Protein AF-A0A9P9WHR0-F1 (afdb_monomer)

InterPro domains:
  IPR015034 Basophilic leukemia-expressed protein Bles03-like [PF08939] (5-265)
  IPR015034 Basophilic leukemia-expressed protein Bles03-like [PTHR31977] (52-286)
  IPR023398 Translation Initiation factor eIF- 4e-like [G3DSA:3.30.760.10] (45-288)
  IPR023398 Translation Initiation factor eIF- 4e-like [SSF55418] (44-285)

Nearest PDB structures (foldseek):
  2q4k-assembly3_C  TM=7.516E-01  e=2.370E-11  Homo sapiens
  1ztp-assembly1_A  TM=7.688E-01  e=2.132E-10  Homo sapiens
  5nvk-assembly4_G  TM=8.339E-01  e=3.200E-04  Homo sapiens
  5nvl-assembly1_A  TM=8.349E-01  e=4.797E-04  Homo sapiens
  5nvk-assembly1_A  TM=8.118E-01  e=3.391E-04  Homo sapiens

Organism: NCBI:txid1658444

Solvent-accessible surface area (backbone atoms only — not comparable to full-atom values): 16341 Å² total; per-residue (Å²): 115,67,70,58,51,53,52,52,60,74,68,56,58,63,66,64,52,47,65,74,66,71,76,83,86,72,99,69,83,80,68,86,64,79,82,70,79,70,77,67,87,73,55,37,57,36,48,61,92,41,90,44,31,53,48,96,91,53,54,72,67,58,40,49,71,74,56,36,37,63,73,37,43,22,94,78,56,41,63,50,38,39,38,49,10,29,84,51,84,45,33,39,54,90,78,33,69,43,64,77,37,90,95,40,60,85,57,78,68,42,51,88,74,44,38,60,68,63,35,46,54,57,38,49,53,47,51,49,54,46,50,52,50,45,54,53,48,70,72,47,89,65,54,71,69,56,42,53,51,54,44,53,48,48,31,54,51,43,53,52,53,43,53,51,45,20,51,78,26,42,45,28,36,19,27,41,46,44,75,37,46,56,90,48,36,46,61,56,46,51,54,53,48,53,35,18,54,68,64,58,44,41,50,30,38,38,35,41,30,32,53,90,87,52,86,65,64,55,34,52,33,38,44,24,37,70,40,65,80,44,56,67,60,54,46,50,35,50,52,44,40,36,74,72,64,75,48,52,90,90,51,80,65,43,43,28,29,47,45,55,35,58,74,68,67,49,38,82,87,39,94,66,71,54,74,53,45,84,48,39,48,56,74,74,69,48,94,121

Structure (mmCIF, N/CA/C/O backbone):
data_AF-A0A9P9WHR0-F1
#
_entry.id   AF-A0A9P9WHR0-F1
#
loop_
_atom_site.group_PDB
_atom_site.id
_atom_site.type_symbol
_atom_site.label_atom_id
_atom_site.label_alt_id
_atom_site.label_comp_id
_atom_site.label_asym_id
_atom_site.label_entity_id
_atom_site.label_seq_id
_atom_site.pdbx_PDB_ins_code
_atom_site.Cartn_x
_atom_site.Cartn_y
_atom_site.Cartn_z
_atom_site.occupancy
_atom_site.B_iso_or_equiv
_atom_site.auth_seq_id
_atom_site.auth_comp_id
_atom_site.auth_asym_id
_atom_site.auth_atom_id
_atom_site.pdbx_PDB_model_num
ATOM 1 N N . MET A 1 1 ? -52.652 20.161 23.402 1.00 58.78 1 MET A N 1
ATOM 2 C CA . MET A 1 1 ? -51.947 20.093 22.102 1.00 58.78 1 MET A CA 1
ATOM 3 C C . MET A 1 1 ? -50.845 19.032 22.095 1.00 58.78 1 MET A C 1
ATOM 5 O O . MET A 1 1 ? -50.909 18.155 21.252 1.00 58.78 1 MET A O 1
ATOM 9 N N . VAL A 1 2 ? -49.902 19.022 23.050 1.00 55.59 2 VAL A N 1
ATOM 10 C CA . VAL A 1 2 ? -48.841 17.985 23.123 1.00 55.59 2 VAL A CA 1
ATOM 11 C C . VAL A 1 2 ? -49.386 16.596 23.496 1.00 55.59 2 VAL A C 1
ATOM 13 O O . VAL A 1 2 ? -49.116 15.632 22.792 1.00 55.59 2 VAL A O 1
ATOM 16 N N . ALA A 1 3 ? -50.263 16.502 24.502 1.00 62.22 3 ALA A N 1
ATOM 17 C CA . ALA A 1 3 ? -50.846 15.222 24.935 1.00 62.22 3 ALA A CA 1
ATOM 18 C C . ALA A 1 3 ? -51.687 14.511 23.850 1.00 62.22 3 ALA A C 1
ATOM 20 O O . ALA A 1 3 ? -51.780 13.287 23.813 1.00 62.22 3 ALA A O 1
ATOM 21 N N . GLU A 1 4 ? -52.288 15.276 22.935 1.00 65.44 4 GLU A N 1
ATOM 22 C CA . GLU A 1 4 ? -53.082 14.730 21.830 1.00 65.44 4 GLU A CA 1
ATOM 23 C C . GLU A 1 4 ? -52.186 14.173 20.710 1.00 65.44 4 GLU A C 1
ATOM 25 O O . GLU A 1 4 ? -52.506 13.155 20.099 1.00 65.44 4 GLU A O 1
ATOM 30 N N . LEU A 1 5 ? -51.027 14.801 20.479 1.00 56.69 5 LEU A N 1
ATOM 31 C CA . LEU A 1 5 ? -49.996 14.303 19.567 1.00 56.69 5 LEU A CA 1
ATOM 32 C C . LEU A 1 5 ? -49.330 13.040 20.124 1.00 56.69 5 LEU A C 1
ATOM 34 O O . LEU A 1 5 ? -49.164 12.070 19.391 1.00 56.69 5 LEU A O 1
ATOM 38 N N . GLU A 1 6 ? -49.028 13.005 21.421 1.00 66.81 6 GLU A N 1
ATOM 39 C CA . GLU A 1 6 ? -48.468 11.820 22.082 1.00 66.81 6 GLU A CA 1
ATOM 40 C C . GLU A 1 6 ? -49.441 10.636 22.054 1.00 66.81 6 GLU A C 1
ATOM 42 O O . GLU A 1 6 ? -49.030 9.506 21.795 1.00 66.81 6 GLU A O 1
ATOM 47 N N . SER A 1 7 ? -50.742 10.888 22.237 1.00 71.25 7 SER A N 1
ATOM 48 C CA . SER A 1 7 ? -51.775 9.855 22.108 1.00 71.25 7 SER A CA 1
ATOM 49 C C . SER A 1 7 ? -51.872 9.308 20.680 1.00 71.25 7 SER A C 1
ATOM 51 O O . SER A 1 7 ? -51.983 8.094 20.508 1.00 71.25 7 SER A O 1
ATOM 53 N N . LYS A 1 8 ? -51.756 10.171 19.661 1.00 69.69 8 LYS A N 1
ATOM 54 C CA . LYS A 1 8 ? -51.749 9.761 18.246 1.00 69.69 8 LYS A CA 1
ATOM 55 C C . LYS A 1 8 ? -50.505 8.955 17.875 1.00 69.69 8 LYS A C 1
ATOM 57 O O . LYS A 1 8 ? -50.629 7.982 17.145 1.00 69.69 8 LYS A O 1
ATOM 62 N N . VAL A 1 9 ? -49.334 9.303 18.412 1.00 68.62 9 VAL A N 1
ATOM 63 C CA . VAL A 1 9 ? -48.092 8.532 18.210 1.00 68.62 9 VAL A CA 1
ATOM 64 C C . VAL A 1 9 ? -48.187 7.155 18.867 1.00 68.62 9 VAL A C 1
ATOM 66 O O . VAL A 1 9 ? -47.754 6.167 18.285 1.00 68.62 9 VAL A O 1
ATOM 69 N N . LYS A 1 10 ? -48.799 7.064 20.053 1.00 76.06 10 LYS A N 1
ATOM 70 C CA . LYS A 1 10 ? -48.941 5.794 20.782 1.00 76.06 10 LYS A CA 1
ATOM 71 C C . LYS A 1 10 ? -49.935 4.826 20.136 1.00 76.06 10 LYS A C 1
ATOM 73 O O . LYS A 1 10 ? -49.811 3.624 20.332 1.00 76.06 10 LYS A O 1
ATOM 78 N N . ALA A 1 11 ? -50.919 5.355 19.411 1.00 79.00 11 ALA A N 1
ATOM 79 C CA . ALA A 1 11 ? -51.942 4.580 18.713 1.00 79.00 11 ALA A CA 1
ATOM 80 C C . ALA A 1 11 ? -51.594 4.296 17.240 1.00 79.00 11 ALA A C 1
ATOM 82 O O . ALA A 1 11 ? -52.385 3.661 16.545 1.00 79.00 11 ALA A O 1
ATOM 83 N N . PHE A 1 12 ? -50.454 4.787 16.744 1.00 74.62 12 PHE A N 1
ATOM 84 C CA . PHE A 1 12 ? -50.057 4.592 15.357 1.00 74.62 12 PHE A CA 1
ATOM 85 C C . PHE A 1 12 ? -49.439 3.206 15.167 1.00 74.62 12 PHE A C 1
ATOM 87 O O . PHE A 1 12 ? -48.313 2.949 15.595 1.00 74.62 12 PHE A O 1
ATOM 94 N N . ASP A 1 13 ? -50.187 2.323 14.513 1.00 82.19 13 ASP A N 1
ATOM 95 C CA . ASP A 1 13 ? -49.713 1.001 14.125 1.00 82.19 13 ASP A CA 1
ATOM 96 C C . ASP A 1 13 ? -48.820 1.117 12.884 1.00 82.19 13 ASP A C 1
ATOM 98 O O . ASP A 1 13 ? -49.273 1.337 11.754 1.00 82.19 13 ASP A O 1
ATOM 102 N N . THR A 1 14 ? -47.515 1.004 13.113 1.00 66.38 14 THR A N 1
ATOM 103 C CA . THR A 1 14 ? -46.516 1.073 12.051 1.00 66.38 14 THR A CA 1
ATOM 104 C C . THR A 1 14 ? -46.643 -0.092 11.079 1.00 66.38 14 THR A C 1
ATOM 106 O O . THR A 1 14 ? -46.446 0.105 9.881 1.00 66.38 14 THR A O 1
ATOM 109 N N . ASP A 1 15 ? -46.998 -1.282 11.557 1.00 71.50 15 ASP A N 1
ATOM 110 C CA . ASP A 1 15 ? -47.018 -2.497 10.745 1.00 71.50 15 ASP A CA 1
ATOM 111 C C . ASP A 1 15 ? -48.224 -2.496 9.794 1.00 71.50 15 ASP A C 1
ATOM 113 O O . ASP A 1 15 ? -48.078 -2.795 8.604 1.00 71.50 15 ASP A O 1
ATOM 117 N N . GLU A 1 16 ? -49.393 -2.052 10.268 1.00 71.75 16 GLU A N 1
ATOM 118 C CA . GLU A 1 16 ? -50.583 -1.850 9.431 1.00 71.75 16 GLU A CA 1
ATOM 119 C C . GLU A 1 16 ? -50.354 -0.752 8.375 1.00 71.75 16 GLU A C 1
ATOM 121 O O . GLU A 1 16 ? -50.772 -0.884 7.217 1.00 71.75 16 GLU A O 1
ATOM 126 N N . TRP A 1 17 ? -49.649 0.325 8.740 1.00 71.94 17 TRP A N 1
ATOM 127 C CA . TRP A 1 17 ? -49.315 1.410 7.816 1.00 71.94 17 TRP A CA 1
ATOM 128 C C . TRP A 1 17 ? -48.381 0.940 6.693 1.00 71.94 17 TRP A C 1
ATOM 130 O O . TRP A 1 17 ? -48.654 1.215 5.519 1.00 71.94 17 TRP A O 1
ATOM 140 N N . TRP A 1 18 ? -47.332 0.180 7.025 1.00 62.75 18 TRP A N 1
ATOM 141 C CA . TRP A 1 18 ? -46.407 -0.399 6.043 1.00 62.75 18 TRP A CA 1
ATOM 142 C C . TRP A 1 18 ? -47.083 -1.438 5.140 1.00 62.75 18 TRP A C 1
ATOM 144 O O . TRP A 1 18 ? -46.824 -1.452 3.934 1.00 62.75 18 TRP A O 1
ATOM 154 N N . ALA A 1 19 ? -47.995 -2.252 5.684 1.00 68.81 19 ALA A N 1
ATOM 155 C CA . ALA A 1 19 ? -48.773 -3.222 4.913 1.00 68.81 19 ALA A CA 1
ATOM 156 C C . ALA A 1 19 ? -49.722 -2.549 3.904 1.00 68.81 19 ALA A C 1
ATOM 158 O O . ALA A 1 19 ? -49.853 -3.019 2.773 1.00 68.81 19 ALA A O 1
ATOM 159 N N . ARG A 1 20 ? -50.346 -1.421 4.273 1.00 73.56 20 ARG A N 1
ATOM 160 C CA . ARG A 1 20 ? -51.233 -0.649 3.380 1.00 73.56 20 ARG A CA 1
ATOM 161 C C . ARG A 1 20 ? -50.503 0.101 2.265 1.00 73.56 20 ARG A C 1
ATOM 163 O O . ARG A 1 20 ? -51.093 0.307 1.209 1.00 73.56 20 ARG A O 1
ATOM 170 N N . HIS A 1 21 ? -49.253 0.513 2.481 1.00 72.44 21 HIS A N 1
ATOM 171 C CA . HIS A 1 21 ? -48.513 1.372 1.543 1.00 72.44 21 HIS A CA 1
ATOM 172 C C . HIS A 1 21 ? -47.509 0.615 0.657 1.00 72.44 21 HIS A C 1
ATOM 174 O O . HIS A 1 21 ? -46.723 1.241 -0.052 1.00 72.44 21 HIS A O 1
ATOM 180 N N . GLY A 1 22 ? -47.548 -0.724 0.654 1.00 51.78 22 GLY A N 1
ATOM 181 C CA . GLY A 1 22 ? -46.931 -1.552 -0.390 1.00 51.78 22 GLY A CA 1
ATOM 182 C C . GLY A 1 22 ? -45.405 -1.463 -0.510 1.00 51.78 22 GLY A C 1
ATOM 183 O O . GLY A 1 22 ? -44.862 -1.803 -1.558 1.00 51.78 22 GLY A O 1
ATOM 184 N N . SER A 1 23 ? -44.695 -1.030 0.534 1.00 54.62 23 SER A N 1
ATOM 185 C CA . SER A 1 23 ? -43.236 -0.876 0.497 1.00 54.62 23 SER A CA 1
ATOM 186 C C . SER A 1 23 ? -42.541 -2.076 1.144 1.00 54.62 23 SER A C 1
ATOM 188 O O . SER A 1 23 ? -42.029 -2.006 2.258 1.00 54.62 23 SER A O 1
ATOM 190 N N . VAL A 1 24 ? -42.548 -3.216 0.447 1.00 45.78 24 VAL A N 1
ATOM 191 C CA . VAL A 1 24 ? -41.762 -4.404 0.819 1.00 45.78 24 VAL A CA 1
ATOM 192 C C . VAL A 1 24 ? -40.841 -4.771 -0.341 1.00 45.78 24 VAL A C 1
ATOM 194 O O . VAL A 1 24 ? -41.145 -5.668 -1.116 1.00 45.78 24 VAL A O 1
ATOM 197 N N . ALA A 1 25 ? -39.715 -4.060 -0.462 1.00 40.03 25 ALA A N 1
ATOM 198 C CA . ALA A 1 25 ? -38.500 -4.540 -1.133 1.00 40.03 25 ALA A CA 1
ATOM 199 C C . ALA A 1 25 ? -37.305 -3.597 -0.882 1.00 40.03 25 ALA A C 1
ATOM 201 O O . ALA A 1 25 ? -36.749 -3.015 -1.809 1.00 40.03 25 ALA A O 1
ATOM 202 N N . THR A 1 26 ? -36.860 -3.475 0.369 1.00 40.78 26 THR A N 1
ATOM 203 C CA . THR A 1 26 ? -35.520 -2.937 0.653 1.00 40.78 26 THR A CA 1
ATOM 204 C C . THR A 1 26 ? -34.852 -3.837 1.688 1.00 40.78 26 THR A C 1
ATOM 206 O O . THR A 1 26 ? -35.305 -3.879 2.834 1.00 40.78 26 THR A O 1
ATOM 209 N N . PRO A 1 27 ? -33.795 -4.595 1.343 1.00 37.88 27 PRO A N 1
ATOM 210 C CA . PRO A 1 27 ? -33.103 -5.445 2.299 1.00 37.88 27 PRO A CA 1
ATOM 211 C C . PRO A 1 27 ? -32.108 -4.598 3.100 1.00 37.88 27 PRO A C 1
ATOM 213 O O . PRO A 1 27 ? -30.900 -4.759 3.001 1.00 37.88 27 PRO A O 1
ATOM 216 N N . LEU A 1 28 ? -32.621 -3.670 3.903 1.00 36.41 28 LEU A N 1
ATOM 217 C CA . LEU A 1 28 ? -31.869 -3.021 4.973 1.00 36.41 28 LEU A CA 1
ATOM 218 C C . LEU A 1 28 ? -32.674 -3.173 6.258 1.00 36.41 28 LEU A C 1
ATOM 220 O O . LEU A 1 28 ? -33.229 -2.225 6.805 1.00 36.41 28 LEU A O 1
ATOM 224 N N . LYS A 1 29 ? -32.732 -4.415 6.752 1.00 35.12 29 LYS A N 1
ATOM 225 C CA . LYS A 1 29 ? -33.043 -4.671 8.158 1.00 35.12 29 LYS A CA 1
ATOM 226 C C . LYS A 1 29 ? -31.864 -4.167 8.991 1.00 35.12 29 LYS A C 1
ATOM 228 O O . LYS A 1 29 ? -31.007 -4.943 9.402 1.00 35.12 29 LYS A O 1
ATOM 233 N N . LEU A 1 30 ? -31.847 -2.863 9.264 1.00 39.28 30 LEU A N 1
ATOM 234 C CA . LEU A 1 30 ? -31.183 -2.314 10.440 1.00 39.28 30 LEU A CA 1
ATOM 235 C C . LEU A 1 30 ? -32.002 -2.774 11.656 1.00 39.28 30 LEU A C 1
ATOM 237 O O . LEU A 1 30 ? -32.828 -2.052 12.205 1.00 39.28 30 LEU A O 1
ATOM 241 N N . GLN A 1 31 ? -31.843 -4.040 12.037 1.00 36.34 31 GLN A N 1
ATOM 242 C CA . GLN A 1 31 ? -32.270 -4.469 13.357 1.00 36.34 31 GLN A CA 1
ATOM 243 C C . GLN A 1 31 ? -31.291 -3.845 14.342 1.00 36.34 31 GLN A C 1
ATOM 245 O O . GLN A 1 31 ? -30.114 -4.203 14.362 1.00 36.34 31 GLN A O 1
ATOM 250 N N . SER A 1 32 ? -31.791 -2.932 15.174 1.00 38.44 32 SER A N 1
ATOM 251 C CA . SER A 1 32 ? -31.170 -2.579 16.444 1.00 38.44 32 SER A CA 1
ATOM 252 C C . SER A 1 32 ? -31.107 -3.842 17.311 1.00 38.44 32 SER A C 1
ATOM 254 O O . SER A 1 32 ? -31.946 -4.085 18.182 1.00 38.44 32 SER A O 1
ATOM 256 N N . ARG A 1 33 ? -30.139 -4.713 17.034 1.00 35.91 33 ARG A N 1
ATOM 257 C CA . ARG A 1 33 ? -29.766 -5.785 17.942 1.00 35.91 33 ARG A CA 1
ATOM 258 C C . ARG A 1 33 ? -29.169 -5.099 19.162 1.00 35.91 33 ARG A C 1
ATOM 260 O O . ARG A 1 33 ? -28.148 -4.427 19.054 1.00 35.91 33 ARG A O 1
ATOM 267 N N . LYS A 1 34 ? -29.794 -5.291 20.328 1.00 34.62 34 LYS A N 1
ATOM 268 C CA . LYS A 1 34 ? -29.058 -5.266 21.596 1.00 34.62 34 LYS A CA 1
ATOM 269 C C . LYS A 1 34 ? -27.795 -6.090 21.353 1.00 34.62 34 LYS A C 1
ATOM 271 O O . LYS A 1 34 ? -27.915 -7.279 21.053 1.00 34.62 34 LYS A O 1
ATOM 276 N N . ILE A 1 35 ? -26.632 -5.440 21.376 1.00 41.19 35 ILE A N 1
ATOM 277 C CA . ILE A 1 35 ? -25.334 -6.075 21.152 1.00 41.19 35 ILE A CA 1
ATOM 278 C C . ILE A 1 35 ? -25.124 -7.039 22.319 1.00 41.19 35 ILE A C 1
ATOM 280 O O . ILE A 1 35 ? -24.601 -6.690 23.371 1.00 41.19 35 ILE A O 1
ATOM 284 N N . THR A 1 36 ? -25.615 -8.259 22.155 1.00 38.34 36 THR A N 1
ATOM 285 C CA . THR A 1 36 ? -25.050 -9.416 22.826 1.00 38.34 36 THR A CA 1
ATOM 286 C C . THR A 1 36 ? -23.703 -9.604 22.152 1.00 38.34 36 THR A C 1
ATOM 288 O O . THR A 1 36 ? -23.635 -9.798 20.938 1.00 38.34 36 THR A O 1
ATOM 291 N N . ARG A 1 37 ? -22.633 -9.380 22.923 1.00 41.53 37 ARG A N 1
ATOM 292 C CA . ARG A 1 37 ? -21.246 -9.529 22.479 1.00 41.53 37 ARG A CA 1
ATOM 293 C C . ARG A 1 37 ? -21.147 -10.910 21.806 1.00 41.53 37 ARG A C 1
ATOM 295 O O . ARG A 1 37 ? -21.443 -11.891 22.488 1.00 41.53 37 ARG A O 1
ATOM 302 N N . PRO A 1 38 ? -20.842 -11.002 20.498 1.00 44.16 38 PRO A N 1
ATOM 303 C CA . PRO A 1 38 ? -20.619 -12.294 19.858 1.00 44.16 38 PRO A CA 1
ATOM 304 C C . PRO A 1 38 ? -19.543 -13.037 20.649 1.00 44.16 38 PRO A C 1
ATOM 306 O O . PRO A 1 38 ? -18.644 -12.384 21.190 1.00 44.16 38 PRO A O 1
ATOM 309 N N . GLU A 1 39 ? -19.628 -14.365 20.744 1.00 47.91 39 GLU A N 1
ATOM 310 C CA . GLU A 1 39 ? -18.511 -15.136 21.290 1.00 47.91 39 GLU A CA 1
ATOM 311 C C . GLU A 1 39 ? -17.241 -14.748 20.525 1.00 47.91 39 GLU A C 1
ATOM 313 O O . GLU A 1 39 ? -17.173 -14.844 19.300 1.00 47.91 39 GLU A O 1
ATOM 318 N N . SER A 1 40 ? -16.247 -14.232 21.248 1.00 59.06 40 SER A N 1
ATOM 319 C CA . SER A 1 40 ? -15.020 -13.658 20.686 1.00 59.06 40 SER A CA 1
ATOM 320 C C . SER A 1 40 ? -14.097 -14.694 20.037 1.00 59.06 40 SER A C 1
ATOM 322 O O . SER A 1 40 ? -13.008 -14.339 19.606 1.00 59.06 40 SER A O 1
ATOM 324 N N . SER A 1 41 ? -14.505 -15.964 19.992 1.00 64.88 41 SER A N 1
ATOM 325 C CA . SER A 1 41 ? -13.738 -17.089 19.450 1.00 64.88 41 SER A CA 1
ATOM 326 C C . SER A 1 41 ? -13.538 -17.018 17.935 1.00 64.88 41 SER A C 1
ATOM 328 O O . SER A 1 41 ? -12.607 -17.634 17.431 1.00 64.88 41 SER A O 1
ATOM 330 N N . HIS A 1 42 ? -14.373 -16.260 17.217 1.00 81.69 42 HIS A N 1
ATOM 331 C CA . HIS A 1 42 ? -14.311 -16.114 15.757 1.00 81.69 42 HIS A CA 1
ATOM 332 C C . HIS A 1 42 ? -13.715 -14.779 15.285 1.00 81.69 42 HIS A C 1
ATOM 334 O O . HIS A 1 42 ? -13.747 -14.489 14.092 1.00 81.69 42 HIS A O 1
ATOM 340 N N . PHE A 1 43 ? -13.234 -13.933 16.203 1.00 92.62 43 PHE A N 1
ATOM 341 C CA . PHE A 1 43 ? -12.598 -12.669 15.842 1.00 92.62 43 PHE A CA 1
ATOM 342 C C . PHE A 1 43 ? -11.084 -12.784 15.880 1.00 92.62 43 PHE A C 1
ATOM 344 O O . PHE A 1 43 ? -10.501 -13.264 16.850 1.00 92.62 43 PHE A O 1
ATOM 351 N N . HIS A 1 44 ? -10.457 -12.273 14.830 1.00 94.75 44 HIS A N 1
ATOM 352 C CA . HIS A 1 44 ? -9.022 -12.342 14.618 1.00 94.75 44 HIS A CA 1
ATOM 353 C C . HIS A 1 44 ? -8.411 -10.949 14.753 1.00 94.75 44 HIS A C 1
ATOM 355 O O . HIS A 1 44 ? -9.038 -9.937 14.450 1.00 94.75 44 HIS A O 1
ATOM 361 N N . ASN A 1 45 ? -7.167 -10.873 15.215 1.00 96.88 45 ASN A N 1
ATOM 362 C CA . ASN A 1 45 ? -6.418 -9.625 15.198 1.00 96.88 45 ASN A CA 1
ATOM 363 C C . ASN A 1 45 ? -4.936 -9.913 14.993 1.00 96.88 45 ASN A C 1
ATOM 365 O O . ASN A 1 45 ? -4.225 -10.239 15.941 1.00 96.88 45 ASN A O 1
ATOM 369 N N . ALA A 1 46 ? -4.462 -9.729 13.760 1.00 97.12 46 ALA A N 1
ATOM 370 C CA . ALA A 1 46 ? -3.052 -9.898 13.416 1.00 97.12 46 ALA A CA 1
ATOM 371 C C . ALA A 1 46 ? -2.113 -8.962 14.203 1.00 97.12 46 ALA A C 1
ATOM 373 O O . ALA A 1 46 ? -0.914 -9.210 14.279 1.00 97.12 46 ALA A O 1
ATOM 374 N N . TYR A 1 47 ? -2.641 -7.894 14.805 1.00 97.56 47 TYR A N 1
ATOM 375 C CA . TYR A 1 47 ? -1.891 -6.913 15.588 1.00 97.56 47 TYR A CA 1
ATOM 376 C C . TYR A 1 47 ? -2.146 -7.028 17.100 1.00 97.56 47 TYR A C 1
ATOM 378 O O . TYR A 1 47 ? -1.890 -6.080 17.854 1.00 97.56 47 TYR A O 1
ATOM 386 N N . ALA A 1 48 ? -2.668 -8.167 17.563 1.00 97.00 48 ALA A N 1
ATOM 387 C CA . ALA A 1 48 ? -2.912 -8.400 18.979 1.00 97.00 48 ALA A CA 1
ATOM 388 C C . ALA A 1 48 ? -1.629 -8.208 19.811 1.00 97.00 48 ALA A C 1
ATOM 390 O O . ALA A 1 48 ? -0.540 -8.654 19.443 1.00 97.00 48 ALA A O 1
ATOM 391 N N . GLY A 1 49 ? -1.764 -7.512 20.941 1.00 96.00 49 GLY A N 1
ATOM 392 C CA . GLY A 1 49 ? -0.672 -7.245 21.881 1.00 96.00 49 GLY A CA 1
ATOM 393 C C . GLY A 1 49 ? 0.221 -6.051 21.530 1.00 96.00 49 GLY A C 1
ATOM 394 O O . GLY A 1 49 ? 1.003 -5.625 22.379 1.00 96.00 49 GLY A O 1
ATOM 395 N N . PHE A 1 50 ? 0.098 -5.457 20.338 1.00 96.12 50 PHE A N 1
ATOM 396 C CA . PHE A 1 50 ? 0.857 -4.252 20.001 1.00 96.12 50 PHE A CA 1
ATOM 397 C C . PHE A 1 50 ? 0.158 -2.982 20.512 1.00 96.12 50 PHE A C 1
ATOM 399 O O . PHE A 1 50 ? -0.971 -2.694 20.108 1.00 96.12 50 PHE A O 1
ATOM 406 N N . PRO A 1 51 ? 0.821 -2.155 21.344 1.00 95.81 51 PRO A N 1
ATOM 407 C CA . PRO A 1 51 ? 0.189 -0.995 21.974 1.00 95.81 51 PRO A CA 1
ATOM 408 C C . PRO A 1 51 ? -0.205 0.098 20.975 1.00 95.81 51 PRO A C 1
ATOM 410 O O . PRO A 1 51 ? -1.051 0.926 21.292 1.00 95.81 51 PRO A O 1
ATOM 413 N N . TYR A 1 52 ? 0.371 0.102 19.774 1.00 96.19 52 TYR A N 1
ATOM 414 C CA . TYR A 1 52 ? 0.060 1.032 18.685 1.00 96.19 52 TYR A CA 1
ATOM 415 C C . TYR A 1 52 ? -1.065 0.532 17.754 1.00 96.19 52 TYR A C 1
ATOM 417 O O . TYR A 1 52 ? -1.328 1.134 16.714 1.00 96.19 52 TYR A O 1
ATOM 425 N N . ALA A 1 53 ? -1.734 -0.571 18.094 1.00 97.94 53 ALA A N 1
ATOM 426 C CA . ALA A 1 53 ? -2.831 -1.133 17.313 1.00 97.94 53 ALA A CA 1
ATOM 427 C C . ALA A 1 53 ? -4.130 -1.219 18.123 1.00 97.94 53 ALA A C 1
ATOM 429 O O . ALA A 1 53 ? -4.101 -1.269 19.358 1.00 97.94 53 ALA A O 1
ATOM 430 N N . TRP A 1 54 ? -5.262 -1.262 17.420 1.00 98.44 54 TRP A N 1
ATOM 431 C CA . TRP A 1 54 ? -6.563 -1.585 18.007 1.00 98.44 54 TRP A CA 1
ATOM 432 C C . TRP A 1 54 ? -6.562 -3.002 18.585 1.00 98.44 54 TRP A C 1
ATOM 434 O O . TRP A 1 54 ? -6.068 -3.937 17.948 1.00 98.44 54 TRP A O 1
ATOM 444 N N . GLN A 1 55 ? -7.132 -3.161 19.779 1.00 97.94 55 GLN A N 1
ATOM 445 C CA . GLN A 1 55 ? -7.269 -4.445 20.463 1.00 97.94 55 GLN A CA 1
ATOM 446 C C . GLN A 1 55 ? -8.737 -4.890 20.539 1.00 97.94 55 GLN A C 1
ATOM 448 O O . GLN A 1 55 ? -9.639 -4.088 20.743 1.00 97.94 55 GLN A O 1
ATOM 453 N N . LEU A 1 56 ? -8.999 -6.199 20.467 1.00 96.75 56 LEU A 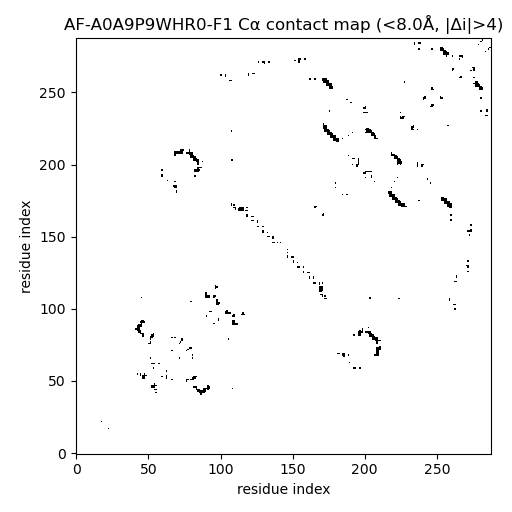N 1
ATOM 454 C CA . LEU A 1 56 ? -10.368 -6.739 20.598 1.00 96.75 56 LEU A CA 1
ATOM 455 C C . LEU A 1 56 ? -10.970 -6.524 22.003 1.00 96.75 56 LEU A C 1
ATOM 457 O O . LEU A 1 56 ? -12.168 -6.714 22.227 1.00 96.75 56 LEU A O 1
ATOM 461 N N . THR A 1 57 ? -10.128 -6.160 22.970 1.00 96.31 57 THR A N 1
ATOM 462 C CA . THR A 1 57 ? -10.499 -5.881 24.359 1.00 96.31 57 THR A CA 1
ATOM 463 C C . THR A 1 57 ? -11.020 -4.461 24.578 1.00 96.31 57 THR A C 1
ATOM 465 O O . THR A 1 57 ? -11.565 -4.200 25.649 1.00 96.31 57 THR A O 1
ATOM 468 N N . GLU A 1 58 ? -10.908 -3.568 23.592 1.00 97.25 58 GLU A N 1
ATOM 469 C CA . GLU A 1 58 ? -11.390 -2.182 23.652 1.00 97.25 58 GLU A CA 1
ATOM 470 C C . GLU A 1 58 ? -12.383 -1.887 22.517 1.00 97.25 58 GLU A C 1
ATOM 472 O O . GLU A 1 58 ? -12.422 -2.573 21.489 1.00 97.25 58 GLU A O 1
ATOM 477 N N . THR A 1 59 ? -13.200 -0.847 22.686 1.00 98.12 59 THR A N 1
ATOM 478 C CA . THR A 1 59 ? -14.042 -0.363 21.586 1.00 98.12 59 THR A CA 1
ATOM 479 C C . THR A 1 59 ? -13.200 0.403 20.561 1.00 98.12 59 THR A C 1
ATOM 481 O O . THR A 1 59 ? -12.116 0.900 20.868 1.00 98.12 59 THR A O 1
ATOM 484 N N . VAL A 1 60 ? -13.699 0.540 19.328 1.00 98.44 60 VAL A N 1
ATOM 485 C CA . VAL A 1 60 ? -13.009 1.347 18.304 1.00 98.44 60 VAL A CA 1
ATOM 486 C C . VAL A 1 60 ? -12.920 2.819 18.729 1.00 98.44 60 VAL A C 1
ATOM 488 O O . VAL A 1 60 ? -11.926 3.474 18.434 1.00 98.44 60 VAL A O 1
ATOM 491 N N . ASP A 1 61 ? -13.919 3.340 19.448 1.00 98.62 61 ASP A N 1
ATOM 492 C CA . ASP A 1 61 ? -13.898 4.718 19.950 1.00 98.62 61 ASP A CA 1
ATOM 493 C C . ASP A 1 61 ? -12.840 4.915 21.048 1.00 98.62 61 ASP A C 1
ATOM 495 O O . ASP A 1 61 ? -12.100 5.899 20.999 1.00 98.62 61 ASP A O 1
ATOM 499 N N . ASP A 1 62 ? -12.692 3.958 21.973 1.00 98.69 62 ASP A N 1
ATOM 500 C CA . ASP A 1 62 ? -11.624 3.993 22.985 1.00 98.69 62 ASP A CA 1
ATOM 501 C C . ASP A 1 62 ? -10.239 3.956 22.327 1.00 98.69 62 ASP A C 1
ATOM 503 O O . ASP A 1 62 ? -9.360 4.748 22.673 1.00 98.69 62 ASP A O 1
ATOM 507 N N . PHE A 1 63 ? -10.061 3.103 21.314 1.00 98.62 63 PHE A N 1
ATOM 508 C CA . PHE A 1 63 ? -8.837 3.044 20.515 1.00 98.62 63 PHE A CA 1
ATOM 509 C C . PHE A 1 63 ? -8.518 4.373 19.824 1.00 98.62 63 PHE A C 1
ATOM 511 O O . PHE A 1 63 ? -7.379 4.840 19.882 1.00 98.62 63 PHE A O 1
ATOM 518 N N . LEU A 1 64 ? -9.513 5.008 19.200 1.00 98.62 64 LEU A N 1
ATOM 519 C CA . LEU A 1 64 ? -9.345 6.306 18.542 1.00 98.62 64 LEU A CA 1
ATOM 520 C C . LEU A 1 64 ? -9.021 7.424 19.544 1.00 98.62 64 LEU A C 1
ATOM 522 O O . LEU A 1 64 ? -8.245 8.323 19.218 1.00 98.62 64 LEU A O 1
ATOM 526 N N . GLY A 1 65 ? -9.573 7.362 20.759 1.00 98.31 65 GLY A N 1
ATOM 527 C CA . GLY A 1 65 ? -9.231 8.276 21.851 1.00 98.31 65 GLY A CA 1
ATOM 528 C C . GLY A 1 65 ? -7.825 8.043 22.413 1.00 98.31 65 GLY A C 1
ATOM 529 O O . GLY A 1 65 ? -7.136 8.996 22.777 1.00 98.31 65 GLY A O 1
ATOM 530 N N . ARG A 1 66 ? -7.376 6.785 22.444 1.00 97.56 66 ARG A N 1
ATOM 531 C CA . ARG A 1 66 ? -6.055 6.370 22.932 1.00 97.56 66 ARG A CA 1
ATOM 532 C C . ARG A 1 66 ? -4.930 6.681 21.943 1.00 97.56 66 ARG A C 1
ATOM 534 O O . ARG A 1 66 ? -3.834 7.040 22.374 1.00 97.56 66 ARG A O 1
ATOM 541 N N . LEU A 1 67 ? -5.183 6.544 20.639 1.00 97.81 67 LEU A N 1
ATOM 542 C CA . LEU A 1 67 ? -4.202 6.736 19.561 1.00 97.81 67 LEU A CA 1
ATOM 543 C C . LEU A 1 67 ? -4.690 7.699 18.456 1.00 97.81 67 LEU A C 1
ATOM 545 O O . LEU A 1 67 ? -4.827 7.300 17.296 1.00 97.81 67 LEU A O 1
ATOM 549 N N . PRO A 1 68 ? -4.941 8.979 18.775 1.00 97.56 68 PRO A N 1
ATOM 550 C CA . PRO A 1 68 ? -5.238 9.997 17.772 1.00 97.56 68 PRO A CA 1
ATOM 551 C C . PRO A 1 68 ? -3.997 10.311 16.903 1.00 97.56 68 PRO A C 1
ATOM 553 O O . PRO A 1 68 ? -3.027 10.888 17.406 1.00 97.56 68 PRO A O 1
ATOM 556 N N . PRO A 1 69 ? -4.003 10.029 15.585 1.00 96.69 69 PRO A N 1
ATOM 557 C CA . PRO A 1 69 ? -2.815 10.169 14.732 1.00 96.69 69 PRO A CA 1
ATOM 558 C C . PRO A 1 69 ? -2.234 11.589 14.668 1.00 96.69 69 PRO A C 1
ATOM 560 O O . PRO A 1 69 ? -1.031 11.749 14.454 1.00 96.69 69 PRO A O 1
ATOM 563 N N . ALA A 1 70 ? -3.049 12.627 14.881 1.00 95.12 70 ALA A N 1
ATOM 564 C CA . ALA A 1 70 ? -2.585 14.014 14.908 1.00 95.12 70 ALA A CA 1
ATOM 565 C C . ALA A 1 70 ? -1.642 14.321 16.086 1.00 95.12 70 ALA A C 1
ATOM 567 O O . ALA A 1 70 ? -0.802 15.216 15.974 1.00 95.12 70 ALA A O 1
ATOM 568 N N . THR A 1 71 ? -1.771 13.612 17.211 1.00 95.06 71 THR A N 1
ATOM 569 C CA . THR A 1 71 ? -1.002 13.889 18.437 1.00 95.06 71 THR A CA 1
ATOM 570 C C . THR A 1 71 ? -0.151 12.716 18.910 1.00 95.06 71 THR A C 1
ATOM 572 O O . THR A 1 71 ? 0.782 12.941 19.678 1.00 95.06 71 THR A O 1
ATOM 575 N N . THR A 1 72 ? -0.388 11.494 18.431 1.00 95.75 72 THR A N 1
ATOM 576 C CA . THR A 1 72 ? 0.506 10.358 18.677 1.00 95.75 72 THR A CA 1
ATOM 577 C C . THR A 1 72 ? 1.863 10.598 18.012 1.00 95.75 72 THR A C 1
ATOM 579 O O . THR A 1 72 ? 1.962 10.660 16.788 1.00 95.75 72 THR A O 1
ATOM 582 N N . GLU A 1 73 ? 2.913 10.736 18.822 1.00 92.88 73 GLU A N 1
ATOM 583 C CA . GLU A 1 73 ? 4.290 10.945 18.364 1.00 92.88 73 GLU A CA 1
ATOM 584 C C . GLU A 1 73 ? 4.939 9.633 17.909 1.00 92.88 73 GLU A C 1
ATOM 586 O O . GLU A 1 73 ? 5.037 8.669 18.677 1.00 92.88 73 GLU A O 1
ATOM 591 N N . GLY A 1 74 ? 5.470 9.623 16.685 1.00 89.12 74 GLY A N 1
ATOM 592 C CA . GLY A 1 74 ? 6.115 8.442 16.111 1.00 89.12 74 GLY A CA 1
ATOM 593 C C . GLY A 1 74 ? 7.380 7.994 16.848 1.00 89.12 74 GLY A C 1
ATOM 594 O O . GLY A 1 74 ? 7.705 6.811 16.845 1.00 89.12 74 GLY A O 1
ATOM 595 N N . SER A 1 75 ? 8.062 8.906 17.547 1.00 85.88 75 SER A N 1
ATOM 596 C CA . SER A 1 75 ? 9.225 8.594 18.393 1.00 85.88 75 SER A CA 1
ATOM 597 C C . SER A 1 75 ? 8.879 7.728 19.610 1.00 85.88 75 SER A C 1
ATOM 599 O O . SER A 1 75 ? 9.762 7.066 20.149 1.00 85.88 75 SER A O 1
ATOM 601 N N . LYS A 1 76 ? 7.611 7.730 20.044 1.00 85.06 76 LYS A N 1
ATOM 602 C CA . LYS A 1 76 ? 7.129 6.982 21.216 1.00 85.06 76 LYS A CA 1
ATOM 603 C C . LYS A 1 76 ? 6.313 5.755 20.825 1.00 85.06 76 LYS A C 1
ATOM 605 O O . LYS A 1 76 ? 6.497 4.694 21.408 1.00 85.06 76 LYS A O 1
ATOM 610 N N . ALA A 1 77 ? 5.404 5.906 19.863 1.00 87.44 77 ALA A N 1
ATOM 611 C CA . ALA A 1 77 ? 4.470 4.850 19.466 1.00 87.44 77 ALA A CA 1
ATOM 612 C C . ALA A 1 77 ? 4.944 4.019 18.262 1.00 87.44 77 ALA A C 1
ATOM 614 O O . ALA A 1 77 ? 4.349 2.987 17.969 1.00 87.44 77 ALA A O 1
ATOM 615 N N . GLY A 1 78 ? 6.003 4.450 17.575 1.00 91.06 78 GLY A N 1
ATOM 616 C CA . GLY A 1 78 ? 6.363 3.939 16.257 1.00 91.06 78 GLY A CA 1
ATOM 617 C C . GLY A 1 78 ? 5.648 4.702 15.133 1.00 91.06 78 GLY A C 1
ATOM 618 O O . GLY A 1 78 ? 4.747 5.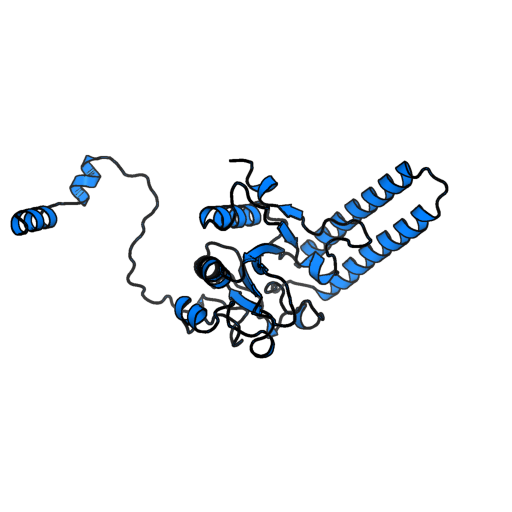494 15.395 1.00 91.06 78 GLY A O 1
ATOM 619 N N . PRO A 1 79 ? 6.054 4.497 13.869 1.00 94.06 79 PRO A N 1
ATOM 620 C CA . PRO A 1 79 ? 5.625 5.334 12.745 1.00 94.06 79 PRO A CA 1
ATOM 621 C C . PRO A 1 79 ? 4.168 5.125 12.299 1.00 94.06 79 PRO A C 1
ATOM 623 O O . PRO A 1 79 ? 3.665 5.903 11.482 1.00 94.06 79 PRO A O 1
ATOM 626 N N . TRP A 1 80 ? 3.491 4.091 12.805 1.00 97.50 80 TRP A N 1
ATOM 627 C CA . TRP A 1 80 ? 2.176 3.666 12.334 1.00 97.50 80 TRP A CA 1
ATOM 628 C C . TRP A 1 80 ? 1.241 3.293 13.478 1.00 97.50 80 TRP A C 1
ATOM 630 O O . TRP A 1 80 ? 1.645 2.662 14.452 1.00 97.50 80 TRP A O 1
ATOM 640 N N . ILE A 1 81 ? -0.034 3.620 13.294 1.00 98.44 81 ILE A N 1
ATOM 641 C CA . ILE A 1 81 ? -1.151 3.097 14.082 1.00 98.44 81 ILE A CA 1
ATOM 642 C C . ILE A 1 81 ? -1.932 2.122 13.202 1.00 98.44 81 ILE A C 1
ATOM 644 O O . ILE A 1 81 ? -2.183 2.432 12.035 1.00 98.44 81 ILE A O 1
ATOM 648 N N . PHE A 1 82 ? -2.335 0.973 13.748 1.00 98.62 82 PHE A N 1
ATOM 649 C CA . PHE A 1 82 ? -2.971 -0.104 12.977 1.00 98.62 82 PHE A CA 1
ATOM 650 C C . PHE A 1 82 ? -4.367 -0.460 13.478 1.00 98.62 82 PHE A C 1
ATOM 652 O O . PHE A 1 82 ? -4.660 -0.412 14.673 1.00 98.62 82 PHE A O 1
ATOM 659 N N . ILE A 1 83 ? -5.207 -0.902 12.547 1.00 98.69 83 ILE A N 1
ATOM 660 C CA . ILE A 1 83 ? -6.476 -1.568 12.831 1.00 98.69 83 ILE A CA 1
ATOM 661 C C . ILE A 1 83 ? -6.682 -2.711 11.839 1.00 98.69 83 ILE A C 1
ATOM 663 O O . ILE A 1 83 ? -6.396 -2.570 10.649 1.00 98.69 83 ILE A O 1
ATOM 667 N N . CYS A 1 84 ? -7.156 -3.853 12.323 1.00 97.69 84 CYS A N 1
ATOM 668 C CA . CYS A 1 84 ? -7.511 -4.992 11.486 1.00 97.69 84 CYS A CA 1
ATOM 669 C C . CYS A 1 84 ? -9.025 -5.068 11.279 1.00 97.69 84 CYS A C 1
ATOM 671 O O . CYS A 1 84 ? -9.815 -4.515 12.047 1.00 97.69 84 CYS A O 1
ATOM 673 N N . ASN A 1 85 ? -9.420 -5.777 10.230 1.00 98.19 85 ASN A N 1
ATOM 674 C CA . ASN A 1 85 ? -10.770 -6.285 10.089 1.00 98.19 85 ASN A CA 1
ATOM 675 C C . ASN A 1 85 ? -10.866 -7.611 10.863 1.00 98.19 85 ASN A C 1
ATOM 677 O O . ASN A 1 85 ? -10.206 -8.576 10.472 1.00 98.19 85 ASN A O 1
ATOM 681 N N . PRO A 1 86 ? -11.669 -7.690 11.939 1.00 97.62 86 PRO A N 1
ATOM 682 C CA . PRO A 1 86 ? -11.650 -8.841 12.833 1.00 97.62 86 PRO A CA 1
ATOM 683 C C . PRO A 1 86 ? -12.305 -10.098 12.250 1.00 97.62 86 PRO A C 1
ATOM 685 O O . PRO A 1 86 ? -12.220 -11.161 12.855 1.00 97.62 86 PRO A O 1
ATOM 688 N N . PHE A 1 87 ? -12.966 -9.990 11.096 1.00 96.62 87 PHE A N 1
ATOM 689 C CA . PHE A 1 87 ? -13.680 -11.092 10.447 1.00 96.62 87 PHE A CA 1
ATOM 690 C C . PHE A 1 87 ? -12.827 -11.847 9.423 1.00 96.62 87 PHE A C 1
ATOM 692 O O . PHE A 1 87 ? -13.300 -12.821 8.842 1.00 96.62 87 PHE A O 1
ATOM 699 N N . ILE A 1 88 ? -11.603 -11.381 9.159 1.00 94.56 88 ILE A N 1
ATOM 700 C CA . ILE A 1 88 ? -10.703 -11.983 8.177 1.00 94.56 88 ILE A CA 1
ATOM 701 C C . ILE A 1 88 ? -9.448 -12.441 8.907 1.00 94.56 88 ILE A C 1
ATOM 703 O O . ILE A 1 88 ? -8.655 -11.625 9.378 1.00 94.56 88 ILE A O 1
ATOM 707 N N . GLU A 1 89 ? -9.277 -13.755 8.988 1.00 94.69 89 GLU A N 1
ATOM 708 C CA . GLU A 1 89 ? -8.088 -14.361 9.567 1.00 94.69 89 GLU A CA 1
ATOM 709 C C . GLU A 1 89 ? -6.845 -14.043 8.733 1.00 94.69 89 GLU A C 1
ATOM 711 O O . GLU A 1 89 ? -6.865 -14.056 7.498 1.00 94.69 89 GLU A O 1
ATOM 716 N N . ARG A 1 90 ? -5.767 -13.705 9.438 1.00 95.81 90 ARG A N 1
ATOM 717 C CA . ARG A 1 90 ? -4.462 -13.363 8.882 1.00 95.81 90 ARG A CA 1
ATOM 718 C C . ARG A 1 90 ? -3.380 -13.801 9.850 1.00 95.81 90 ARG A C 1
ATOM 720 O O . ARG A 1 90 ? -3.609 -13.800 11.063 1.00 95.81 90 ARG A O 1
ATOM 727 N N . ARG A 1 91 ? -2.195 -14.081 9.312 1.00 96.00 91 ARG A N 1
ATOM 728 C CA . ARG A 1 91 ? -1.010 -14.395 10.109 1.00 96.00 91 ARG A CA 1
ATOM 729 C C . ARG A 1 91 ? -0.730 -13.259 11.093 1.00 96.00 91 ARG A C 1
ATOM 731 O O . ARG A 1 91 ? -0.860 -12.078 10.749 1.00 96.00 91 ARG A O 1
ATOM 738 N N . SER A 1 92 ? -0.338 -13.609 12.317 1.00 96.75 92 SER A N 1
ATOM 739 C CA . SER A 1 92 ? 0.050 -12.615 13.318 1.00 96.75 92 SER A CA 1
ATOM 740 C C . SER A 1 92 ? 1.257 -11.801 12.839 1.00 96.75 92 SER A C 1
ATOM 742 O O . SER A 1 92 ? 2.152 -12.318 12.168 1.00 96.75 92 SER A O 1
ATOM 744 N N . LYS A 1 93 ? 1.321 -10.511 13.191 1.00 96.38 93 LYS A N 1
ATOM 745 C CA . LYS A 1 93 ? 2.465 -9.657 12.836 1.00 96.38 93 LYS A CA 1
ATOM 746 C C . LYS A 1 93 ? 3.762 -10.193 13.450 1.00 96.38 93 LYS A C 1
ATOM 748 O O . LYS A 1 93 ? 4.803 -10.028 12.836 1.00 96.38 93 LYS A O 1
ATOM 753 N N . GLN A 1 94 ? 3.720 -10.847 14.613 1.00 95.50 94 GLN A N 1
ATOM 754 C CA . GLN A 1 94 ? 4.899 -11.448 15.246 1.00 95.50 94 GLN A CA 1
ATOM 755 C C . GLN A 1 94 ? 5.493 -12.606 14.429 1.00 95.50 94 GLN A C 1
ATOM 757 O O . GLN A 1 94 ? 6.709 -12.772 14.420 1.00 95.50 94 GLN A O 1
ATOM 762 N N . GLU A 1 95 ? 4.654 -13.397 13.759 1.00 95.88 95 GLU A N 1
ATOM 763 C CA . GLU A 1 95 ? 5.073 -14.585 12.997 1.00 95.88 95 GLU A CA 1
ATOM 764 C C . GLU A 1 95 ? 5.266 -14.298 11.499 1.00 95.88 95 GLU A C 1
ATOM 766 O O . GLU A 1 95 ? 5.749 -15.155 10.757 1.00 95.88 95 GLU A O 1
ATOM 771 N N . ALA A 1 96 ? 4.885 -13.105 11.037 1.00 96.38 96 ALA A N 1
ATOM 772 C CA . ALA A 1 96 ? 4.975 -12.699 9.641 1.00 96.3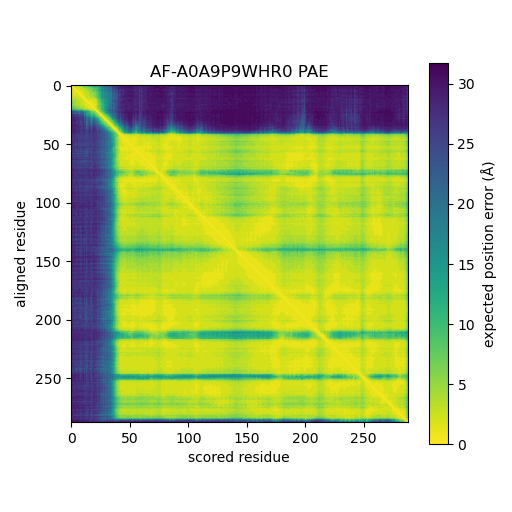8 96 ALA A CA 1
ATOM 773 C C . ALA A 1 96 ? 6.430 -12.625 9.140 1.00 96.38 96 ALA A C 1
ATOM 775 O O . ALA A 1 96 ? 7.332 -12.115 9.811 1.00 96.38 96 ALA A O 1
ATOM 776 N N . GLN A 1 97 ? 6.668 -13.106 7.920 1.00 96.75 97 GLN A N 1
ATOM 777 C CA . GLN A 1 97 ? 8.002 -13.142 7.317 1.00 96.75 97 GLN A CA 1
ATOM 778 C C . GLN A 1 97 ? 8.536 -11.740 7.010 1.00 96.75 97 GLN A C 1
ATOM 780 O O . GLN A 1 97 ? 9.750 -11.528 7.034 1.00 96.75 97 GLN A O 1
ATOM 785 N N . ASN A 1 98 ? 7.652 -10.770 6.772 1.00 95.12 98 ASN A N 1
ATOM 786 C CA . ASN A 1 98 ? 7.988 -9.370 6.537 1.00 95.12 98 ASN A CA 1
ATOM 787 C C . ASN A 1 98 ? 8.716 -8.718 7.719 1.00 95.12 98 ASN A C 1
ATOM 789 O O . ASN A 1 98 ? 9.436 -7.747 7.500 1.00 95.12 98 ASN A O 1
ATOM 793 N N . GLN A 1 99 ? 8.622 -9.275 8.933 1.00 96.19 99 GLN A N 1
ATOM 794 C CA . GLN A 1 99 ? 9.412 -8.818 10.080 1.00 96.19 99 GLN A CA 1
ATOM 795 C C . GLN A 1 99 ? 10.919 -9.046 9.881 1.00 96.19 99 GLN A C 1
ATOM 797 O O . GLN A 1 99 ? 11.734 -8.372 10.505 1.00 96.19 99 GLN A O 1
ATOM 802 N N . ASN A 1 100 ? 11.303 -9.959 8.983 1.00 94.56 100 ASN A N 1
ATOM 803 C CA . ASN A 1 100 ? 12.698 -10.228 8.627 1.00 94.56 100 ASN A CA 1
ATOM 804 C C . ASN A 1 100 ? 13.179 -9.392 7.427 1.00 94.56 100 ASN A C 1
ATOM 806 O O . ASN A 1 100 ? 14.324 -9.533 6.994 1.00 94.56 100 ASN A O 1
ATOM 810 N N . VAL A 1 101 ? 12.322 -8.530 6.869 1.00 93.50 101 VAL A N 1
ATOM 811 C CA . VAL A 1 101 ? 12.621 -7.706 5.693 1.00 93.50 101 VAL A CA 1
ATOM 812 C C . VAL A 1 101 ? 12.657 -6.242 6.110 1.00 93.50 101 VAL A C 1
ATOM 814 O O . VAL A 1 101 ? 11.625 -5.596 6.287 1.00 93.50 101 VAL A O 1
ATOM 817 N N . ARG A 1 102 ? 13.874 -5.705 6.243 1.00 91.69 102 ARG A N 1
ATOM 818 C CA . ARG A 1 102 ? 14.099 -4.345 6.740 1.00 91.69 102 ARG A CA 1
ATOM 819 C C . ARG A 1 102 ? 13.316 -3.300 5.938 1.00 91.69 102 ARG A C 1
ATOM 821 O O . ARG A 1 102 ? 13.475 -3.201 4.721 1.00 91.69 102 ARG A O 1
ATOM 828 N N . GLY A 1 103 ? 12.545 -2.467 6.631 1.00 90.00 103 GLY A N 1
ATOM 829 C CA . GLY A 1 103 ? 11.726 -1.403 6.042 1.00 90.00 103 GLY A CA 1
ATOM 830 C C . GLY A 1 103 ? 10.380 -1.866 5.473 1.00 90.00 103 GLY A C 1
ATOM 831 O O . GLY A 1 103 ? 9.653 -1.040 4.916 1.00 90.00 103 GLY A O 1
ATOM 832 N N . CYS A 1 104 ? 10.045 -3.153 5.590 1.00 92.94 104 CYS A N 1
ATOM 833 C CA . CYS A 1 104 ? 8.783 -3.737 5.127 1.00 92.94 104 CYS A CA 1
ATOM 834 C C . CYS A 1 104 ? 7.951 -4.356 6.265 1.00 92.94 104 CYS A C 1
ATOM 836 O O . CYS A 1 104 ? 6.918 -4.975 6.006 1.00 92.94 104 CYS A O 1
ATOM 838 N N . GLU A 1 105 ? 8.364 -4.162 7.518 1.00 94.81 105 GLU A N 1
ATOM 839 C CA . GLU A 1 105 ? 7.776 -4.761 8.722 1.00 94.81 105 GLU A CA 1
ATOM 840 C C . GLU A 1 105 ? 6.329 -4.296 8.962 1.00 94.81 105 GLU A C 1
ATOM 842 O O . GLU A 1 105 ? 5.560 -4.928 9.688 1.00 94.81 105 GLU A O 1
ATOM 847 N N . ASP A 1 106 ? 5.950 -3.171 8.358 1.00 94.69 106 ASP A N 1
ATOM 848 C CA . ASP A 1 106 ? 4.672 -2.491 8.562 1.00 94.69 106 ASP A CA 1
ATOM 849 C C . ASP A 1 106 ? 3.683 -2.676 7.412 1.00 94.69 106 ASP A C 1
ATOM 851 O O . ASP A 1 106 ? 2.696 -1.940 7.326 1.00 94.69 106 ASP A O 1
ATOM 855 N N . GLU A 1 107 ? 3.943 -3.611 6.500 1.00 96.31 107 GLU A N 1
ATOM 856 C CA . GLU A 1 107 ? 2.986 -3.949 5.447 1.00 96.31 107 GLU A CA 1
ATOM 857 C C . GLU A 1 107 ? 1.814 -4.799 5.946 1.00 96.31 107 GLU A C 1
ATOM 859 O O . GLU A 1 107 ? 1.664 -5.023 7.151 1.00 96.31 107 GLU A O 1
ATOM 864 N N . ALA A 1 108 ? 0.893 -5.141 5.039 1.00 96.06 108 ALA A N 1
ATOM 865 C CA . ALA A 1 108 ? -0.340 -5.823 5.412 1.00 96.06 108 ALA A CA 1
ATOM 866 C C . ALA A 1 108 ? -0.041 -7.140 6.145 1.00 96.06 108 ALA A C 1
ATOM 868 O O . ALA A 1 108 ? 1.024 -7.732 5.948 1.00 96.06 108 ALA A O 1
ATOM 869 N N . PRO A 1 109 ? -0.977 -7.615 6.979 1.00 96.81 109 PRO A N 1
ATOM 870 C CA . PRO A 1 109 ? -0.807 -8.901 7.621 1.00 96.81 109 PRO A CA 1
ATOM 871 C C . PRO A 1 109 ? -0.871 -10.007 6.556 1.00 96.81 109 PRO A C 1
ATOM 873 O O . PRO A 1 109 ? -1.739 -9.999 5.677 1.00 96.81 109 PRO A O 1
ATOM 876 N N . GLU A 1 110 ? 0.092 -10.921 6.622 1.00 95.88 110 GLU A N 1
ATOM 877 C CA . GLU A 1 110 ? 0.311 -11.973 5.629 1.00 95.88 110 GLU A CA 1
ATOM 878 C C . GLU A 1 110 ? -0.775 -13.056 5.664 1.00 95.88 110 GLU A C 1
ATOM 880 O O . GLU A 1 110 ? -1.612 -13.127 6.570 1.00 95.88 110 GLU A O 1
ATOM 885 N N . GLU A 1 111 ? -0.740 -13.922 4.658 1.00 94.62 111 GLU A N 1
ATOM 886 C CA . GLU A 1 111 ? -1.486 -15.178 4.638 1.00 94.62 111 GLU A CA 1
ATOM 887 C C . GLU A 1 111 ? -0.570 -16.308 5.102 1.00 94.62 111 GLU A C 1
ATOM 889 O O . GLU A 1 111 ? 0.657 -16.219 5.012 1.00 94.62 111 GLU A O 1
ATOM 894 N N . ASP A 1 112 ? -1.151 -17.405 5.574 1.00 92.38 112 ASP A N 1
ATOM 895 C CA . ASP A 1 112 ? -0.356 -18.522 6.091 1.00 92.38 112 ASP A CA 1
ATOM 896 C C . ASP A 1 112 ? 0.471 -19.234 5.015 1.00 92.38 112 ASP A C 1
ATOM 898 O O . ASP A 1 112 ? 1.490 -19.850 5.318 1.00 92.38 112 ASP A O 1
ATOM 902 N N . GLU A 1 113 ? 0.082 -19.107 3.752 1.00 95.75 113 GLU A N 1
ATOM 903 C CA . GLU A 1 113 ? 0.771 -19.713 2.611 1.00 95.75 113 GLU A CA 1
ATOM 904 C C . GLU A 1 113 ? 1.857 -18.796 2.021 1.00 95.75 113 GLU A C 1
ATOM 906 O O . GLU A 1 113 ? 2.548 -19.187 1.082 1.00 95.75 113 GLU A O 1
ATOM 911 N N . THR A 1 114 ? 2.020 -17.574 2.548 1.00 97.81 114 THR A N 1
ATOM 912 C CA . THR A 1 114 ? 2.983 -16.592 2.033 1.00 97.81 114 THR A CA 1
ATOM 913 C C . THR A 1 114 ? 4.419 -17.127 2.081 1.00 97.81 114 THR A C 1
ATOM 915 O O . THR A 1 114 ? 4.923 -17.483 3.149 1.00 97.81 114 THR A O 1
ATOM 918 N N . ASP A 1 115 ? 5.095 -17.110 0.927 1.00 98.12 115 ASP A N 1
ATOM 919 C CA . ASP A 1 115 ? 6.531 -17.379 0.770 1.00 98.12 115 ASP A CA 1
ATOM 920 C C . ASP A 1 115 ? 7.248 -16.105 0.300 1.00 98.12 115 ASP A C 1
ATOM 922 O O . ASP A 1 115 ? 7.560 -15.897 -0.880 1.00 98.12 115 ASP A O 1
ATOM 926 N N . LEU A 1 116 ? 7.458 -15.194 1.251 1.00 98.06 116 LEU A N 1
ATOM 927 C CA . LEU A 1 116 ? 7.997 -13.869 0.975 1.00 98.06 116 LEU A CA 1
ATOM 928 C C . LEU A 1 116 ? 9.472 -13.931 0.570 1.00 98.06 116 LEU A C 1
ATOM 930 O O . LEU A 1 116 ? 9.912 -13.151 -0.276 1.00 98.06 116 LEU A O 1
ATOM 934 N N . HIS A 1 117 ? 10.234 -14.857 1.152 1.00 97.56 117 HIS A N 1
ATOM 935 C CA . HIS A 1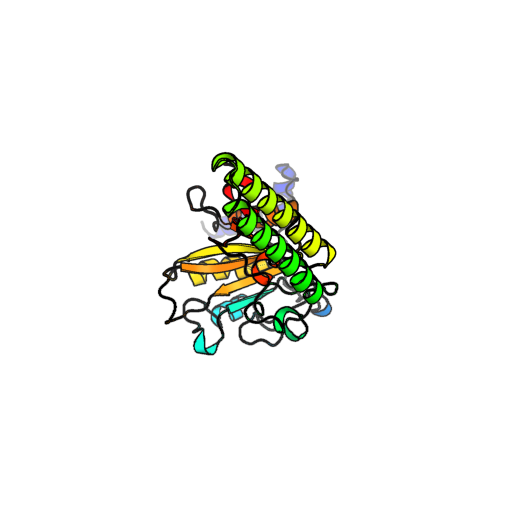 117 ? 11.655 -15.003 0.855 1.00 97.56 117 HIS A CA 1
ATOM 936 C C . HIS A 1 117 ? 11.887 -15.358 -0.617 1.00 97.56 117 HIS A C 1
ATOM 938 O O . HIS A 1 117 ? 12.612 -14.635 -1.307 1.00 97.56 117 HIS A O 1
ATOM 944 N N . ARG A 1 118 ? 11.210 -16.400 -1.126 1.00 98.38 118 ARG A N 1
ATOM 945 C CA . ARG A 1 118 ? 11.314 -16.775 -2.545 1.00 98.38 118 ARG A CA 1
ATOM 946 C C . ARG A 1 118 ? 10.782 -15.684 -3.466 1.00 98.38 118 ARG A C 1
ATOM 948 O O . ARG A 1 118 ? 11.308 -15.498 -4.564 1.00 98.38 118 ARG A O 1
ATOM 955 N N . PHE A 1 119 ? 9.760 -14.941 -3.032 1.00 98.62 119 PHE A N 1
ATOM 956 C CA . PHE A 1 119 ? 9.245 -13.823 -3.815 1.00 98.62 119 PHE A CA 1
ATOM 957 C C . PHE A 1 119 ? 10.289 -12.716 -3.969 1.00 98.62 119 PHE A C 1
ATOM 959 O O . PHE A 1 119 ? 10.497 -12.235 -5.082 1.00 98.62 119 PHE A O 1
ATOM 966 N N . ILE A 1 120 ? 10.957 -12.324 -2.882 1.00 98.38 120 ILE A N 1
ATOM 967 C CA . ILE A 1 120 ? 11.992 -11.287 -2.930 1.00 98.38 120 ILE A CA 1
ATOM 968 C C . ILE A 1 120 ? 13.161 -11.746 -3.801 1.00 98.38 120 ILE A C 1
ATOM 970 O O . ILE A 1 120 ? 13.581 -10.989 -4.672 1.00 98.38 120 ILE A O 1
ATOM 974 N N . GLU A 1 121 ? 13.642 -12.978 -3.625 1.00 98.31 121 GLU A N 1
ATOM 975 C CA . GLU A 1 121 ? 14.726 -13.544 -4.436 1.00 98.31 121 GLU A CA 1
ATOM 976 C C . GLU A 1 121 ? 14.384 -13.504 -5.935 1.00 98.31 121 GLU A C 1
ATOM 978 O O . GLU A 1 121 ? 15.034 -12.796 -6.709 1.00 98.31 121 GLU A O 1
ATOM 983 N N . GLY A 1 122 ? 13.294 -14.162 -6.342 1.00 98.56 122 GLY A N 1
ATOM 984 C CA . GLY A 1 122 ? 12.897 -14.212 -7.751 1.00 98.56 122 GLY A CA 1
ATOM 985 C C . GLY A 1 122 ? 12.457 -12.854 -8.313 1.00 98.56 122 GLY A C 1
ATOM 986 O O . GLY A 1 122 ? 12.618 -12.580 -9.508 1.00 98.56 122 GLY A O 1
ATOM 987 N N . GLY A 1 123 ? 11.902 -11.975 -7.481 1.00 98.31 123 GLY A N 1
ATOM 988 C CA . GLY A 1 123 ? 11.550 -10.610 -7.857 1.00 98.31 123 GLY A CA 1
ATOM 989 C C . GLY A 1 123 ? 12.784 -9.755 -8.144 1.00 98.31 123 GLY A C 1
ATOM 990 O O . GLY A 1 123 ? 12.820 -9.054 -9.157 1.00 98.31 123 GLY A O 1
ATOM 991 N N . MET A 1 124 ? 13.821 -9.861 -7.310 1.00 98.12 124 MET A N 1
ATOM 992 C CA . MET A 1 124 ? 15.097 -9.171 -7.510 1.00 98.12 124 MET A CA 1
ATOM 993 C C . MET A 1 124 ? 15.832 -9.671 -8.755 1.00 98.12 124 MET A C 1
ATOM 995 O O . MET A 1 124 ? 16.362 -8.851 -9.503 1.00 98.12 124 MET A O 1
ATOM 999 N N . GLU A 1 125 ? 15.800 -10.972 -9.053 1.00 98.31 125 GLU A N 1
ATOM 1000 C CA . GLU A 1 125 ? 16.338 -11.507 -10.315 1.00 98.31 125 GLU A CA 1
ATOM 1001 C C . GLU A 1 125 ? 15.690 -10.847 -11.541 1.00 98.31 125 GLU A C 1
ATOM 1003 O O . GLU A 1 125 ? 16.383 -10.397 -12.455 1.00 98.31 125 GLU A O 1
ATOM 1008 N N . ARG A 1 126 ? 14.358 -10.705 -11.544 1.00 98.00 126 ARG A N 1
ATOM 1009 C CA . ARG A 1 126 ? 13.620 -10.028 -12.628 1.00 98.00 126 ARG A CA 1
ATOM 1010 C C . ARG A 1 126 ? 14.010 -8.553 -12.745 1.00 98.00 126 ARG A C 1
ATOM 1012 O O . ARG A 1 126 ? 14.129 -8.041 -13.859 1.00 98.00 126 ARG A O 1
ATOM 1019 N N . LEU A 1 127 ? 14.246 -7.872 -11.621 1.00 97.81 127 LEU A N 1
ATOM 1020 C CA . LEU A 1 127 ? 14.748 -6.493 -11.617 1.00 97.81 127 LEU A CA 1
ATOM 1021 C C . LEU A 1 127 ? 16.171 -6.391 -12.177 1.00 97.81 127 LEU A C 1
ATOM 1023 O O . LEU A 1 127 ? 16.451 -5.475 -12.956 1.00 97.81 127 LEU A O 1
ATOM 1027 N N . HIS A 1 128 ? 17.061 -7.324 -11.836 1.00 98.12 128 HIS A N 1
ATOM 1028 C CA . HIS A 1 128 ? 18.415 -7.372 -12.391 1.00 98.12 128 HIS A CA 1
ATOM 1029 C C . HIS A 1 128 ? 18.386 -7.582 -13.909 1.00 98.12 128 HIS A C 1
ATOM 1031 O O . HIS A 1 128 ? 18.983 -6.789 -14.632 1.00 98.12 128 HIS A O 1
ATOM 1037 N N . LEU A 1 129 ? 17.582 -8.528 -14.409 1.00 97.69 129 LEU A N 1
ATOM 1038 C CA . LEU A 1 129 ? 17.437 -8.770 -15.851 1.00 97.69 129 LEU A CA 1
ATOM 1039 C C . LEU A 1 129 ? 17.002 -7.515 -16.625 1.00 97.69 129 LEU A C 1
ATOM 1041 O O . LEU A 1 129 ? 17.558 -7.209 -17.681 1.00 97.69 129 LEU A O 1
ATOM 1045 N N . VAL A 1 130 ? 16.035 -6.751 -16.102 1.00 97.44 130 VAL A N 1
ATOM 1046 C CA . VAL A 1 130 ? 15.618 -5.489 -16.742 1.00 97.44 130 VAL A CA 1
ATOM 1047 C C . VAL A 1 130 ? 16.707 -4.428 -16.658 1.00 97.44 130 VAL A C 1
ATOM 1049 O O . VAL A 1 130 ? 16.889 -3.674 -17.614 1.00 97.44 130 VAL A O 1
ATOM 1052 N N . THR A 1 131 ? 17.424 -4.357 -15.536 1.00 97.38 131 THR A N 1
ATOM 1053 C CA . THR A 1 131 ? 18.543 -3.420 -15.351 1.00 97.38 131 THR A CA 1
ATOM 1054 C C . THR A 1 131 ? 19.621 -3.659 -16.400 1.00 97.38 131 THR A C 1
ATOM 1056 O O . THR A 1 131 ? 20.002 -2.725 -17.111 1.00 97.38 131 THR A O 1
ATOM 1059 N N . ASP A 1 132 ? 20.047 -4.910 -16.551 1.00 97.75 132 ASP A N 1
ATOM 1060 C CA . ASP A 1 132 ? 21.081 -5.312 -17.501 1.00 97.75 132 ASP A CA 1
ATOM 1061 C C . ASP A 1 132 ? 20.624 -5.056 -18.936 1.00 97.75 132 ASP A C 1
ATOM 1063 O O . ASP A 1 132 ? 21.335 -4.420 -19.718 1.00 97.75 132 ASP A O 1
ATOM 1067 N N . PHE A 1 133 ? 19.385 -5.440 -19.265 1.00 97.06 133 PHE A N 1
ATOM 1068 C CA . PHE A 1 133 ? 18.807 -5.167 -20.577 1.00 97.06 133 PHE A CA 1
ATOM 1069 C C . PHE A 1 133 ? 18.760 -3.665 -20.884 1.00 97.06 133 PHE A C 1
ATOM 1071 O O . PHE A 1 133 ? 19.127 -3.241 -21.979 1.00 97.06 133 PHE A O 1
ATOM 1078 N N . HIS A 1 134 ? 18.349 -2.822 -19.930 1.00 95.38 134 HIS A N 1
ATOM 1079 C CA . HIS A 1 134 ? 18.363 -1.364 -20.103 1.00 95.38 134 HIS A CA 1
ATOM 1080 C C . HIS A 1 134 ? 19.785 -0.838 -20.320 1.00 95.38 134 HIS A C 1
ATOM 1082 O O . HIS A 1 134 ? 19.978 0.044 -21.162 1.00 95.38 134 HIS A O 1
ATOM 1088 N N . GLY A 1 135 ? 20.769 -1.382 -19.601 1.00 95.50 135 GLY A N 1
ATOM 1089 C CA . GLY A 1 135 ? 22.186 -1.069 -19.768 1.00 95.50 135 GLY A CA 1
ATOM 1090 C C . GLY A 1 135 ? 22.694 -1.372 -21.177 1.00 95.50 135 GLY A C 1
ATOM 1091 O O . GLY A 1 135 ? 23.273 -0.494 -21.822 1.00 95.50 135 GLY A O 1
ATOM 1092 N N . GLU A 1 136 ? 22.416 -2.568 -21.692 1.00 96.19 136 GLU A N 1
ATOM 1093 C CA . GLU A 1 136 ? 22.800 -2.971 -23.051 1.00 96.19 136 GLU A CA 1
ATOM 1094 C C . GLU A 1 136 ? 22.057 -2.170 -24.124 1.00 96.19 136 GLU A C 1
ATOM 1096 O O . GLU A 1 136 ? 22.661 -1.690 -25.088 1.00 96.19 136 GLU A O 1
ATOM 1101 N N . MET A 1 137 ? 20.764 -1.903 -23.921 1.00 94.44 137 MET A N 1
ATOM 1102 C CA . MET A 1 137 ? 19.996 -1.053 -24.829 1.00 94.44 137 MET A CA 1
ATOM 1103 C C . MET A 1 137 ? 20.578 0.357 -24.928 1.00 94.44 137 MET A C 1
ATOM 1105 O O . MET A 1 137 ? 20.573 0.926 -26.017 1.00 94.44 137 MET A O 1
ATOM 1109 N N . ASN A 1 138 ? 21.119 0.920 -23.844 1.00 91.38 138 ASN A N 1
ATOM 1110 C CA . ASN A 1 138 ? 21.755 2.241 -23.874 1.00 91.38 138 ASN A CA 1
ATOM 1111 C C . ASN A 1 138 ? 23.069 2.262 -24.677 1.00 91.38 138 ASN A C 1
ATOM 1113 O O . ASN A 1 138 ? 23.411 3.307 -25.230 1.00 91.38 138 ASN A O 1
ATOM 1117 N N . LYS A 1 139 ? 23.779 1.130 -24.775 1.00 94.25 139 LYS A N 1
ATOM 1118 C CA . LYS A 1 139 ? 25.007 0.977 -25.582 1.00 94.25 139 LYS A CA 1
ATOM 1119 C C . LYS A 1 139 ? 24.716 0.695 -27.061 1.00 94.25 139 LYS A C 1
ATOM 1121 O O . LYS A 1 139 ? 25.590 0.874 -27.905 1.00 94.25 139 LYS A O 1
ATOM 1126 N N . SER A 1 140 ? 23.500 0.255 -27.382 1.00 93.81 140 SER A N 1
ATOM 1127 C CA . SER A 1 140 ? 23.098 -0.112 -28.739 1.00 93.81 140 SER A CA 1
ATOM 1128 C C . SER A 1 140 ? 23.087 1.077 -29.711 1.00 93.81 140 SER A C 1
ATOM 1130 O O . SER A 1 140 ? 22.677 2.192 -29.368 1.00 93.81 140 SER A O 1
ATOM 1132 N N . THR A 1 141 ? 23.475 0.811 -30.963 1.00 95.12 141 THR A N 1
ATOM 1133 C CA . THR A 1 141 ? 23.511 1.775 -32.077 1.00 95.12 141 THR A CA 1
ATOM 1134 C C . THR A 1 141 ? 22.143 2.024 -32.718 1.00 95.12 141 THR A C 1
ATOM 1136 O O . THR A 1 141 ? 22.021 2.891 -33.585 1.00 95.12 141 THR A O 1
ATOM 1139 N N . VAL A 1 142 ? 21.102 1.293 -32.300 1.00 95.00 142 VAL A N 1
ATOM 1140 C CA . VAL A 1 142 ? 19.733 1.501 -32.795 1.00 95.00 142 VAL A CA 1
ATOM 1141 C C . VAL A 1 142 ? 19.196 2.882 -32.410 1.00 95.00 142 VAL A C 1
ATOM 1143 O O . VAL A 1 142 ? 19.659 3.528 -31.465 1.00 95.00 142 VAL A O 1
ATOM 1146 N N . SER A 1 143 ? 18.183 3.345 -33.146 1.00 96.69 143 SER A N 1
ATOM 1147 C CA . SER A 1 143 ? 17.631 4.685 -32.949 1.00 96.69 143 SER A CA 1
ATOM 1148 C C . SER A 1 143 ? 17.059 4.882 -31.531 1.00 96.69 143 SER A C 1
ATOM 1150 O O . SER A 1 143 ? 16.538 3.935 -30.929 1.00 96.69 143 SER A O 1
ATOM 1152 N N . PRO A 1 144 ? 17.073 6.117 -30.986 1.00 94.81 144 PRO A N 1
ATOM 1153 C CA . PRO A 1 144 ? 16.527 6.402 -29.656 1.00 94.81 144 PRO A CA 1
ATOM 1154 C C . PRO A 1 144 ? 15.067 5.962 -29.471 1.00 94.81 144 PRO A C 1
ATOM 1156 O O . PRO A 1 144 ? 14.695 5.496 -28.396 1.00 94.81 144 PRO A O 1
ATOM 1159 N N . ALA A 1 145 ? 14.252 6.062 -30.526 1.00 95.81 145 ALA A N 1
ATOM 1160 C CA . ALA A 1 145 ? 12.855 5.638 -30.505 1.00 95.81 145 ALA A CA 1
ATOM 1161 C C . ALA A 1 145 ? 12.711 4.117 -30.333 1.00 95.81 145 ALA A C 1
ATOM 1163 O O . ALA A 1 145 ? 11.855 3.660 -29.573 1.00 95.81 145 ALA A O 1
ATOM 1164 N N . VAL A 1 146 ? 13.566 3.334 -31.000 1.00 95.81 146 VAL A N 1
ATOM 1165 C CA . VAL A 1 146 ? 13.609 1.874 -30.832 1.00 95.81 146 VAL A CA 1
ATOM 1166 C C . VAL A 1 146 ? 14.085 1.528 -29.423 1.00 95.81 146 VAL A C 1
ATOM 1168 O O . VAL A 1 146 ? 13.423 0.748 -28.744 1.00 95.81 146 VAL A O 1
ATOM 1171 N N . ARG A 1 147 ? 15.141 2.187 -28.918 1.00 94.88 147 ARG A N 1
ATOM 1172 C CA . ARG A 1 147 ? 15.616 1.978 -27.537 1.00 94.88 147 ARG A CA 1
ATOM 1173 C C . ARG A 1 147 ? 14.521 2.202 -26.497 1.00 94.88 147 ARG A C 1
ATOM 1175 O O . ARG A 1 147 ? 14.337 1.371 -25.614 1.00 94.88 147 ARG A O 1
ATOM 1182 N N . GLY A 1 148 ? 13.784 3.308 -26.609 1.00 94.12 148 GLY A N 1
ATOM 1183 C CA . GLY A 1 148 ? 12.681 3.617 -25.698 1.00 94.12 148 GLY A CA 1
ATOM 1184 C C . GLY A 1 148 ? 11.566 2.570 -25.747 1.00 94.12 148 GLY A C 1
ATOM 1185 O O . GLY A 1 148 ? 11.080 2.144 -24.701 1.00 94.12 148 GLY A O 1
ATOM 1186 N N . ARG A 1 149 ? 11.192 2.109 -26.948 1.00 95.25 149 ARG A N 1
ATOM 1187 C CA . ARG A 1 149 ? 10.168 1.070 -27.133 1.00 95.25 149 ARG A CA 1
ATOM 1188 C C . ARG A 1 149 ? 10.565 -0.248 -26.470 1.00 95.25 149 ARG A C 1
ATOM 1190 O O . ARG A 1 149 ? 9.773 -0.780 -25.696 1.00 95.25 149 ARG A O 1
ATOM 1197 N N . GLU A 1 150 ? 11.771 -0.740 -26.737 1.00 96.19 150 GLU A N 1
ATOM 1198 C CA . GLU A 1 150 ? 12.238 -2.020 -26.191 1.00 96.19 150 GLU A CA 1
ATOM 1199 C C . GLU A 1 150 ? 12.407 -1.965 -24.671 1.00 96.19 150 GLU A C 1
ATOM 1201 O O . GLU A 1 150 ? 11.978 -2.878 -23.969 1.00 96.19 150 GLU A O 1
ATOM 1206 N N . ARG A 1 151 ? 12.931 -0.857 -24.127 1.00 95.31 151 ARG A N 1
ATOM 1207 C CA . ARG A 1 151 ? 13.018 -0.662 -22.669 1.00 95.31 151 ARG A CA 1
ATOM 1208 C C . ARG A 1 151 ? 11.644 -0.676 -22.003 1.00 95.31 151 ARG A C 1
ATOM 1210 O O . ARG A 1 151 ? 11.481 -1.329 -20.974 1.00 95.31 151 ARG A O 1
ATOM 1217 N N . ASN A 1 152 ? 10.660 0.002 -22.598 1.00 94.56 152 ASN A N 1
ATOM 1218 C CA . ASN A 1 152 ? 9.287 0.019 -22.091 1.00 94.56 152 ASN A CA 1
ATOM 1219 C C . ASN A 1 152 ? 8.628 -1.363 -22.178 1.00 94.56 152 ASN A C 1
ATOM 1221 O O . ASN A 1 152 ? 7.903 -1.750 -21.263 1.00 94.56 152 ASN A O 1
ATOM 1225 N N . LYS A 1 153 ? 8.887 -2.117 -23.253 1.00 95.94 153 LYS A N 1
ATOM 1226 C CA . LYS A 1 153 ? 8.403 -3.492 -23.401 1.00 95.94 153 LYS A CA 1
ATOM 1227 C C . LYS A 1 153 ? 8.998 -4.408 -22.331 1.00 95.94 153 LYS A C 1
ATOM 1229 O O . LYS A 1 153 ? 8.235 -5.056 -21.624 1.00 95.94 153 LYS A O 1
ATOM 1234 N N . ALA A 1 154 ? 10.320 -4.398 -22.162 1.00 96.19 154 ALA A N 1
ATOM 1235 C CA . ALA A 1 154 ? 11.000 -5.181 -21.131 1.00 96.19 154 ALA A CA 1
ATOM 1236 C C . ALA A 1 154 ? 10.490 -4.832 -19.724 1.00 96.19 154 ALA A C 1
ATOM 1238 O O . ALA A 1 154 ? 10.237 -5.720 -18.914 1.00 96.19 154 ALA A O 1
ATOM 1239 N N . ALA A 1 155 ? 10.257 -3.544 -19.454 1.00 95.50 155 ALA A N 1
ATOM 1240 C CA . ALA A 1 155 ? 9.694 -3.101 -18.186 1.00 95.50 155 ALA A CA 1
ATOM 1241 C C . ALA A 1 155 ? 8.263 -3.618 -17.954 1.00 95.50 155 ALA A C 1
ATOM 1243 O O . ALA A 1 155 ? 7.930 -4.058 -16.852 1.00 95.50 155 ALA A O 1
ATOM 1244 N N . ALA A 1 156 ? 7.418 -3.595 -18.988 1.00 95.62 156 ALA A N 1
ATOM 1245 C CA . ALA A 1 156 ? 6.053 -4.109 -18.915 1.00 95.62 156 ALA A CA 1
ATOM 1246 C C . ALA A 1 156 ? 6.005 -5.637 -18.749 1.00 95.62 156 ALA A C 1
ATOM 1248 O O . ALA A 1 156 ? 5.170 -6.139 -17.996 1.00 95.62 156 ALA A O 1
ATOM 1249 N N . ASP A 1 157 ? 6.891 -6.368 -19.430 1.00 96.69 157 ASP A N 1
ATOM 1250 C CA . ASP A 1 157 ? 6.987 -7.825 -19.321 1.00 96.69 157 ASP A CA 1
ATOM 1251 C C . ASP A 1 157 ? 7.483 -8.230 -17.918 1.00 96.69 157 ASP A C 1
ATOM 1253 O O . ASP A 1 157 ? 6.800 -8.984 -17.231 1.00 96.69 157 ASP A O 1
ATOM 1257 N N . ALA A 1 158 ? 8.546 -7.608 -17.399 1.00 97.12 158 ALA A N 1
ATOM 1258 C CA . ALA A 1 158 ? 9.015 -7.876 -16.036 1.00 97.12 158 ALA A CA 1
ATOM 1259 C C . ALA A 1 158 ? 8.002 -7.487 -14.953 1.00 97.12 158 ALA A C 1
ATOM 1261 O O . ALA A 1 158 ? 7.866 -8.183 -13.950 1.00 97.12 158 ALA A O 1
ATOM 1262 N N . THR A 1 159 ? 7.251 -6.400 -15.157 1.00 96.94 159 THR A N 1
ATOM 1263 C CA . THR A 1 159 ? 6.149 -6.032 -14.258 1.00 96.94 159 THR A CA 1
ATOM 1264 C C . THR A 1 159 ? 5.111 -7.154 -14.174 1.00 96.94 159 THR A C 1
ATOM 1266 O O . THR A 1 159 ? 4.655 -7.490 -13.079 1.00 96.94 159 THR A O 1
ATOM 1269 N N . ARG A 1 160 ? 4.745 -7.747 -15.318 1.00 97.56 160 ARG A N 1
ATOM 1270 C CA . ARG A 1 160 ? 3.809 -8.876 -15.383 1.00 97.56 160 ARG A CA 1
ATOM 1271 C C . ARG A 1 160 ? 4.373 -10.092 -14.654 1.00 97.56 160 ARG A C 1
ATOM 1273 O O . ARG A 1 160 ? 3.665 -10.680 -13.843 1.00 97.56 160 ARG A O 1
ATOM 1280 N N . ASP A 1 161 ? 5.641 -10.411 -14.890 1.00 98.31 161 ASP A N 1
ATOM 1281 C CA . ASP A 1 161 ? 6.298 -11.580 -14.303 1.00 98.31 161 ASP A CA 1
ATOM 1282 C C . ASP A 1 161 ? 6.479 -11.453 -12.786 1.00 98.31 161 ASP A C 1
ATOM 1284 O O . ASP A 1 161 ? 6.321 -12.438 -12.068 1.00 98.31 161 ASP A O 1
ATOM 1288 N N . ILE A 1 162 ? 6.777 -10.250 -12.282 1.00 98.56 162 ILE A N 1
ATOM 1289 C CA . ILE A 1 162 ? 6.871 -9.965 -10.842 1.00 98.56 162 ILE A CA 1
ATOM 1290 C C . ILE A 1 162 ? 5.509 -10.142 -10.171 1.00 98.56 162 ILE A C 1
ATOM 1292 O O . ILE A 1 162 ? 5.424 -10.784 -9.129 1.00 98.56 162 ILE A O 1
ATOM 1296 N N . LEU A 1 163 ? 4.438 -9.592 -10.751 1.00 98.50 163 LEU A N 1
ATOM 1297 C CA . LEU A 1 163 ? 3.098 -9.728 -10.176 1.00 98.50 163 LEU A CA 1
ATOM 1298 C C . LEU A 1 163 ? 2.584 -11.172 -10.250 1.00 98.50 163 LEU A C 1
ATOM 1300 O O . LEU A 1 163 ? 1.958 -11.639 -9.303 1.00 98.50 163 LEU A O 1
ATOM 1304 N N . ALA A 1 164 ? 2.878 -11.893 -11.334 1.00 98.62 164 ALA A N 1
ATOM 1305 C CA . ALA A 1 164 ? 2.550 -13.312 -11.448 1.00 98.62 164 ALA A CA 1
ATOM 1306 C C . ALA A 1 164 ? 3.300 -14.150 -10.400 1.00 98.62 164 ALA A C 1
ATOM 1308 O O . ALA A 1 164 ? 2.695 -15.005 -9.756 1.00 98.62 164 ALA A O 1
ATOM 1309 N N . LEU A 1 165 ? 4.590 -13.866 -10.180 1.00 98.81 165 LEU A N 1
ATOM 1310 C CA . LEU A 1 165 ? 5.380 -14.506 -9.127 1.00 98.81 165 LEU A CA 1
ATOM 1311 C C . LEU A 1 165 ? 4.821 -14.195 -7.733 1.00 98.81 165 LEU A C 1
ATOM 1313 O O . LEU A 1 165 ? 4.678 -15.106 -6.924 1.00 98.81 165 LEU A O 1
ATOM 1317 N N . ALA A 1 166 ? 4.482 -12.931 -7.463 1.00 98.62 166 ALA A N 1
ATOM 1318 C CA . ALA A 1 166 ? 3.886 -12.517 -6.195 1.00 98.62 166 ALA A CA 1
ATOM 1319 C C . ALA A 1 166 ? 2.604 -13.301 -5.900 1.00 98.62 166 ALA A C 1
ATOM 1321 O O . ALA A 1 166 ? 2.423 -13.796 -4.792 1.00 98.62 166 ALA A O 1
ATOM 1322 N N . HIS A 1 167 ? 1.741 -13.461 -6.905 1.00 98.38 167 HIS A N 1
ATOM 1323 C CA . HIS A 1 167 ? 0.501 -14.218 -6.761 1.00 98.38 167 HIS A CA 1
ATOM 1324 C C . HIS A 1 167 ? 0.760 -15.706 -6.505 1.00 98.38 167 HIS A C 1
ATOM 1326 O O . HIS A 1 167 ? 0.211 -16.260 -5.556 1.00 98.38 167 HIS A O 1
ATOM 1332 N N . ALA A 1 168 ? 1.664 -16.321 -7.275 1.00 98.44 168 ALA A N 1
ATOM 1333 C CA . ALA A 1 168 ? 2.041 -17.729 -7.125 1.00 98.44 168 ALA A CA 1
ATOM 1334 C C . ALA A 1 168 ? 2.687 -18.063 -5.767 1.00 98.44 168 ALA A C 1
ATOM 1336 O O . ALA A 1 168 ? 2.634 -19.209 -5.333 1.00 98.44 168 ALA A O 1
ATOM 1337 N N . LEU A 1 169 ? 3.297 -17.075 -5.106 1.00 98.62 169 LEU A N 1
ATOM 1338 C CA . LEU A 1 169 ? 3.935 -17.206 -3.790 1.00 98.62 169 LEU A CA 1
ATOM 1339 C C . LEU A 1 169 ? 3.107 -16.574 -2.659 1.00 98.62 169 LEU A C 1
ATOM 1341 O O . LEU A 1 169 ? 3.626 -16.316 -1.573 1.00 98.62 169 LEU A O 1
ATOM 1345 N N . HIS A 1 170 ? 1.820 -16.315 -2.908 1.00 98.31 170 HIS A N 1
ATOM 1346 C CA . HIS A 1 170 ? 0.866 -15.808 -1.918 1.00 98.31 170 HIS A CA 1
ATOM 1347 C C . HIS A 1 170 ? 1.274 -14.456 -1.282 1.00 98.31 170 HIS A C 1
ATOM 1349 O O . HIS A 1 170 ? 0.909 -14.140 -0.150 1.00 98.31 170 HIS A O 1
ATOM 1355 N N . VAL A 1 171 ? 2.001 -13.611 -2.022 1.00 98.50 171 VAL A N 1
ATOM 1356 C CA . VAL A 1 171 ? 2.281 -12.198 -1.697 1.00 98.50 171 VAL A CA 1
ATOM 1357 C C . VAL A 1 171 ? 1.238 -11.325 -2.400 1.00 98.50 171 VAL A C 1
ATOM 1359 O O . VAL A 1 171 ? 1.535 -10.585 -3.336 1.00 98.50 171 VAL A O 1
ATOM 1362 N N . ARG A 1 172 ? -0.028 -11.484 -2.001 1.00 98.31 172 ARG A N 1
ATOM 1363 C CA . ARG A 1 172 ? -1.204 -11.003 -2.756 1.00 98.31 172 ARG A CA 1
ATOM 1364 C C . ARG A 1 172 ? -1.752 -9.660 -2.291 1.00 98.31 172 ARG A C 1
ATOM 1366 O O . ARG A 1 172 ? -2.524 -9.026 -3.007 1.00 98.31 172 ARG A O 1
ATOM 1373 N N . THR A 1 173 ? -1.340 -9.189 -1.125 1.00 98.56 173 THR A N 1
ATOM 1374 C CA . THR A 1 173 ? -1.901 -7.979 -0.534 1.00 98.56 173 THR A CA 1
ATOM 1375 C C . THR A 1 173 ? -1.506 -6.722 -1.312 1.00 98.56 173 THR A C 1
ATOM 1377 O O . THR A 1 173 ? -0.502 -6.642 -2.031 1.00 98.56 173 THR A O 1
ATOM 1380 N N . GLY A 1 174 ? -2.326 -5.689 -1.181 1.00 98.62 174 GLY A N 1
ATOM 1381 C CA . GLY A 1 174 ? -2.024 -4.356 -1.685 1.00 98.62 174 GLY A CA 1
ATOM 1382 C C . GLY A 1 174 ? -2.890 -3.317 -0.999 1.00 98.62 174 GLY A C 1
ATOM 1383 O O . GLY A 1 174 ? -3.773 -3.660 -0.212 1.00 98.62 174 GLY A O 1
ATOM 1384 N N . LYS A 1 175 ? -2.632 -2.036 -1.268 1.00 98.69 175 LYS A N 1
ATOM 1385 C CA . LYS A 1 175 ? -3.258 -0.942 -0.520 1.00 98.69 175 LYS A CA 1
ATOM 1386 C C . LYS A 1 175 ? -3.724 0.217 -1.382 1.00 98.69 175 LYS A C 1
ATOM 1388 O O . LYS A 1 175 ? -3.017 0.668 -2.285 1.00 98.69 175 LYS A O 1
ATOM 1393 N N . TRP A 1 176 ? -4.875 0.766 -1.017 1.00 98.75 176 TRP A N 1
ATOM 1394 C CA . 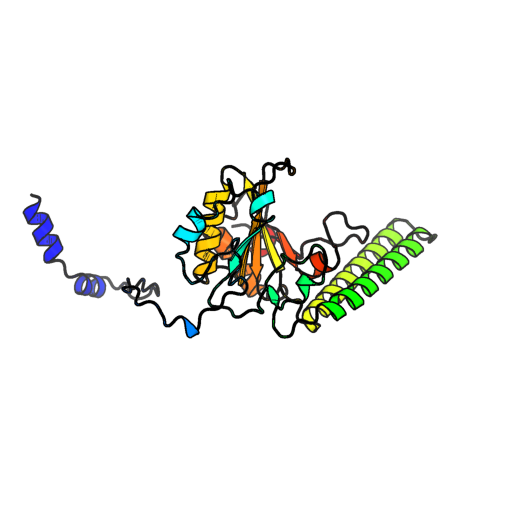TRP A 1 176 ? -5.268 2.123 -1.374 1.00 98.75 176 TRP A CA 1
ATOM 1395 C C . TRP A 1 176 ? -4.507 3.116 -0.502 1.00 98.75 176 TRP A C 1
ATOM 1397 O O . TRP A 1 176 ? -4.529 2.992 0.720 1.00 98.75 176 TRP A O 1
ATOM 1407 N N . MET A 1 177 ? -3.852 4.098 -1.121 1.00 98.19 177 MET A N 1
ATOM 1408 C CA . MET A 1 177 ? -3.095 5.141 -0.420 1.00 98.19 177 MET A CA 1
ATOM 1409 C C . MET A 1 177 ? -3.871 6.460 -0.414 1.00 98.19 177 MET A C 1
ATOM 1411 O O . MET A 1 177 ? -4.094 7.061 -1.469 1.00 98.19 177 MET A O 1
ATOM 1415 N N . LEU A 1 178 ? -4.266 6.903 0.777 1.00 97.25 178 LEU A N 1
ATOM 1416 C CA . LEU A 1 178 ? -4.939 8.170 1.034 1.00 97.25 178 LEU A CA 1
ATOM 1417 C C . LEU A 1 178 ? -3.950 9.144 1.666 1.00 97.25 178 LEU A C 1
ATOM 1419 O O . LEU A 1 178 ? -3.270 8.805 2.629 1.00 97.25 178 LEU A O 1
ATOM 1423 N N . PHE A 1 179 ? -3.906 10.365 1.147 1.00 95.00 179 PHE A N 1
ATOM 1424 C CA . PHE A 1 179 ? -3.126 11.458 1.714 1.00 95.00 179 PHE A CA 1
ATOM 1425 C C . PHE A 1 179 ? -4.112 12.506 2.215 1.00 95.00 179 PHE A C 1
ATOM 1427 O O . PHE A 1 179 ? -4.841 13.101 1.419 1.00 95.00 179 PHE A O 1
ATOM 1434 N N . CYS A 1 180 ? -4.204 12.666 3.532 1.00 92.50 180 CYS A N 1
ATOM 1435 C CA . CYS A 1 180 ? -5.105 13.629 4.157 1.00 92.50 180 CYS A CA 1
ATOM 1436 C C . CYS A 1 180 ? -4.321 14.694 4.914 1.00 92.50 180 CYS A C 1
ATOM 1438 O O . CYS A 1 180 ? -3.248 14.426 5.447 1.00 92.50 180 CYS A O 1
ATOM 1440 N N . ASP A 1 181 ? -4.879 15.895 4.987 1.00 93.31 181 ASP A N 1
ATOM 1441 C CA . ASP A 1 181 ? -4.293 16.999 5.737 1.00 93.31 181 ASP A CA 1
ATOM 1442 C C . ASP A 1 181 ? -4.152 16.659 7.234 1.00 93.31 181 ASP A C 1
ATOM 1444 O O . ASP A 1 181 ? -5.007 15.975 7.810 1.00 93.31 181 ASP A O 1
ATOM 1448 N N . VAL A 1 182 ? -3.081 17.141 7.870 1.00 92.56 182 VAL A N 1
ATOM 1449 C CA . VAL A 1 182 ? -2.815 16.937 9.307 1.00 92.56 182 VAL A CA 1
ATOM 1450 C C . VAL A 1 182 ? -3.954 17.399 10.218 1.00 92.56 182 VAL A C 1
ATOM 1452 O O . VAL A 1 182 ? -4.130 16.826 11.290 1.00 92.56 182 VAL A O 1
ATOM 1455 N N . HIS A 1 183 ? -4.750 18.388 9.812 1.00 93.56 183 HIS A N 1
ATOM 1456 C CA . HIS A 1 183 ? -5.893 18.874 10.584 1.00 93.56 183 HIS A CA 1
ATOM 1457 C C . HIS A 1 183 ? -7.119 17.961 10.466 1.00 93.56 183 HIS A C 1
ATOM 1459 O O . HIS A 1 183 ? -7.945 17.930 11.374 1.00 93.56 183 HIS A O 1
ATOM 1465 N N . ALA A 1 184 ? -7.221 17.188 9.382 1.00 95.75 184 ALA A N 1
ATOM 1466 C CA . ALA A 1 184 ? -8.329 16.267 9.131 1.00 95.75 184 ALA A CA 1
ATOM 1467 C C . ALA A 1 184 ? -7.994 14.803 9.477 1.00 95.75 184 ALA A C 1
ATOM 1469 O O . ALA A 1 184 ? -8.884 13.953 9.470 1.00 95.75 184 ALA A O 1
ATOM 1470 N N . VAL A 1 185 ? -6.728 14.479 9.776 1.00 96.94 185 VAL A N 1
ATOM 1471 C CA . VAL A 1 185 ? -6.260 13.087 9.909 1.00 96.94 185 VAL A CA 1
ATOM 1472 C C . VAL A 1 185 ? -7.024 12.281 10.963 1.00 96.94 185 VAL A C 1
ATOM 1474 O O . VAL A 1 185 ? -7.332 11.122 10.711 1.00 96.94 185 VAL A O 1
ATOM 1477 N N . ASN A 1 186 ? -7.387 12.877 12.104 1.00 98.19 186 ASN A N 1
ATOM 1478 C CA . ASN A 1 186 ? -8.149 12.177 13.146 1.00 98.19 186 ASN A CA 1
ATOM 1479 C C . ASN A 1 186 ? -9.556 11.792 12.667 1.00 98.19 186 ASN A C 1
ATOM 1481 O O . ASN A 1 186 ? -10.004 10.676 12.913 1.00 98.19 186 ASN A O 1
ATOM 1485 N N . GLU A 1 187 ? -10.241 12.700 11.968 1.00 98.19 187 GLU A N 1
ATOM 1486 C CA . GLU A 1 187 ? -11.585 12.464 11.432 1.00 98.19 187 GLU A CA 1
ATOM 1487 C C . GLU A 1 187 ? -11.550 11.391 10.339 1.00 98.19 187 GLU A C 1
ATOM 1489 O O . GLU A 1 187 ? -12.272 10.394 10.412 1.00 98.19 187 GLU A O 1
ATOM 1494 N N . VAL A 1 188 ? -10.652 11.553 9.362 1.00 98.38 188 VAL A N 1
ATOM 1495 C CA . VAL A 1 188 ? -10.480 10.600 8.257 1.00 98.38 188 VAL A CA 1
ATOM 1496 C C . VAL A 1 188 ? -10.099 9.219 8.790 1.00 98.38 188 VAL A C 1
ATOM 1498 O O . VAL A 1 188 ? -10.668 8.214 8.358 1.00 98.38 188 VAL A O 1
ATOM 1501 N N . TRP A 1 189 ? -9.178 9.152 9.755 1.00 98.69 189 TRP A N 1
ATOM 1502 C CA . TRP A 1 189 ? -8.799 7.897 10.396 1.00 98.69 189 TRP A CA 1
ATOM 1503 C C . TRP A 1 189 ? -9.960 7.267 11.159 1.00 98.69 189 TRP A C 1
ATOM 1505 O O . TRP A 1 189 ? -10.170 6.066 11.031 1.00 98.69 189 TRP A O 1
ATOM 1515 N N . GLY A 1 190 ? -10.762 8.054 11.881 1.00 98.81 190 GLY A N 1
ATOM 1516 C CA . GLY A 1 190 ? -11.948 7.554 12.574 1.00 98.81 190 GLY A CA 1
ATOM 1517 C C . GLY A 1 190 ? -12.945 6.874 11.633 1.00 98.81 190 GLY A C 1
ATOM 1518 O O . GLY A 1 190 ? -13.456 5.800 11.951 1.00 98.81 190 GLY A O 1
ATOM 1519 N N . ILE A 1 191 ? -13.169 7.448 10.446 1.00 98.81 191 ILE A N 1
ATOM 1520 C CA . ILE A 1 191 ? -14.020 6.856 9.401 1.00 98.81 191 ILE A CA 1
ATOM 1521 C C . ILE A 1 191 ? -13.424 5.533 8.901 1.00 98.81 191 ILE A C 1
ATOM 1523 O O . ILE A 1 191 ? -14.121 4.516 8.858 1.00 98.81 191 ILE A O 1
ATOM 1527 N N . VAL A 1 192 ? -12.136 5.529 8.542 1.00 98.81 192 VAL A N 1
ATOM 1528 C CA . VAL A 1 192 ? -11.443 4.333 8.028 1.00 98.81 192 VAL A CA 1
ATOM 1529 C C . VAL A 1 192 ? -11.404 3.220 9.072 1.00 98.81 192 VAL A C 1
ATOM 1531 O O . VAL A 1 192 ? -11.692 2.070 8.745 1.00 98.81 192 VAL A O 1
ATOM 1534 N N . ALA A 1 193 ? -11.086 3.548 10.322 1.00 98.81 193 ALA A N 1
ATOM 1535 C CA . ALA A 1 193 ? -10.979 2.593 11.413 1.00 98.81 193 ALA A CA 1
ATOM 1536 C C . ALA A 1 193 ? -12.318 1.901 11.681 1.00 98.81 193 ALA A C 1
ATOM 1538 O O . ALA A 1 193 ? -12.395 0.673 11.650 1.00 98.81 193 ALA A O 1
ATOM 1539 N N . LYS A 1 194 ? -13.396 2.677 11.839 1.00 98.81 194 LYS A N 1
ATOM 1540 C CA . LYS A 1 194 ? -14.745 2.132 12.060 1.00 98.81 194 LYS A CA 1
ATOM 1541 C C .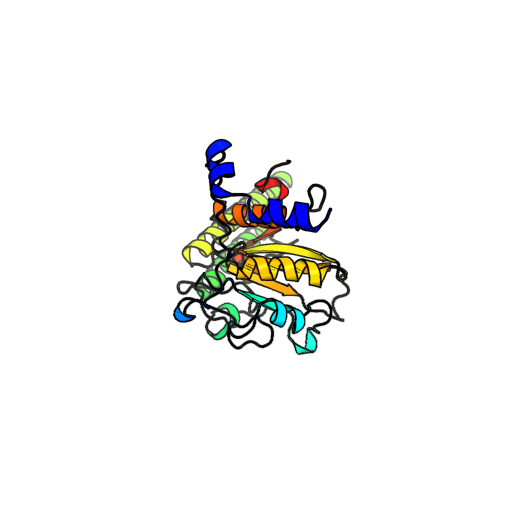 LYS A 1 194 ? -15.198 1.251 10.899 1.00 98.81 194 LYS A C 1
ATOM 1543 O O . LYS A 1 194 ? -15.653 0.135 11.123 1.00 98.81 194 LYS A O 1
ATOM 1548 N N . ALA A 1 195 ? -15.016 1.709 9.661 1.00 98.75 195 ALA A N 1
ATOM 1549 C CA . ALA A 1 195 ? -15.394 0.929 8.486 1.00 98.75 195 ALA A CA 1
ATOM 1550 C C . ALA A 1 195 ? -14.541 -0.348 8.321 1.00 98.75 195 ALA A C 1
ATOM 1552 O O . ALA A 1 195 ? -15.049 -1.378 7.883 1.00 98.75 195 ALA A O 1
ATOM 1553 N N . THR A 1 196 ? -13.261 -0.324 8.702 1.00 98.75 196 THR A N 1
ATOM 1554 C CA . THR A 1 196 ? -12.400 -1.521 8.685 1.00 98.75 196 THR A CA 1
ATOM 1555 C C . THR A 1 196 ? -12.852 -2.540 9.731 1.00 98.75 196 THR A C 1
ATOM 1557 O O . THR A 1 196 ? -13.060 -3.704 9.394 1.00 98.75 196 THR A O 1
ATOM 1560 N N . ALA A 1 197 ? -13.090 -2.104 10.971 1.00 98.38 197 ALA A N 1
ATOM 1561 C CA . ALA A 1 197 ? -13.556 -2.974 12.051 1.00 98.38 197 ALA A CA 1
ATOM 1562 C C . ALA A 1 197 ? -14.957 -3.563 11.796 1.00 98.38 197 ALA A C 1
ATOM 1564 O O . ALA A 1 197 ? -15.255 -4.661 12.256 1.00 98.38 197 ALA A O 1
ATOM 1565 N N . ASN A 1 198 ? -15.801 -2.865 11.028 1.00 97.94 198 ASN A N 1
ATOM 1566 C CA . ASN A 1 198 ? -17.149 -3.307 10.656 1.00 97.94 198 ASN A CA 1
ATOM 1567 C C . ASN A 1 198 ? -17.200 -4.178 9.386 1.00 97.94 198 ASN A C 1
ATOM 1569 O O . ASN A 1 198 ? -18.287 -4.402 8.853 1.00 97.94 198 ASN A O 1
ATOM 1573 N N . ASN A 1 199 ? -16.058 -4.657 8.876 1.00 97.69 199 ASN A N 1
ATOM 1574 C CA . ASN A 1 199 ? -15.978 -5.450 7.641 1.00 97.69 199 ASN A CA 1
ATOM 1575 C C . ASN A 1 199 ? -16.508 -4.720 6.387 1.00 97.69 199 ASN A C 1
ATOM 1577 O O . ASN A 1 199 ? -16.972 -5.332 5.425 1.00 97.69 199 ASN A O 1
ATOM 1581 N N . GLU A 1 200 ? -16.467 -3.388 6.385 1.00 98.31 200 GLU A N 1
ATOM 1582 C CA . GLU A 1 200 ? -16.923 -2.578 5.254 1.00 98.31 200 GLU A CA 1
ATOM 1583 C C . GLU A 1 200 ? -15.785 -2.276 4.270 1.00 98.31 200 GLU A C 1
ATOM 1585 O O . GLU A 1 200 ? -16.022 -2.139 3.067 1.00 98.31 200 GLU A O 1
ATOM 1590 N N . LEU A 1 201 ? -14.548 -2.189 4.765 1.00 98.50 201 LEU A N 1
ATOM 1591 C CA . LEU A 1 201 ? -13.342 -2.020 3.951 1.00 98.50 201 LEU A CA 1
ATOM 1592 C C . LEU A 1 201 ? -12.648 -3.372 3.712 1.00 98.50 201 LEU A C 1
ATOM 1594 O O . LEU A 1 201 ? -13.323 -4.384 3.518 1.00 98.50 201 LEU A O 1
ATOM 1598 N N . GLY A 1 202 ? -11.322 -3.376 3.578 1.00 97.38 202 GLY A N 1
ATOM 1599 C CA . GLY A 1 202 ? -10.549 -4.589 3.328 1.00 97.38 202 GLY A CA 1
ATOM 1600 C C . GLY A 1 202 ? -10.050 -5.238 4.619 1.00 97.38 202 GLY A C 1
ATOM 1601 O O . GLY A 1 202 ? -10.758 -5.248 5.622 1.00 97.38 202 GLY A O 1
ATOM 1602 N N . ILE A 1 203 ? -8.844 -5.804 4.593 1.00 98.19 203 ILE A N 1
ATOM 1603 C CA . ILE A 1 203 ? -8.335 -6.683 5.663 1.00 98.19 203 ILE A CA 1
ATOM 1604 C C . ILE A 1 203 ? -7.730 -5.937 6.853 1.00 98.19 203 ILE A C 1
ATOM 1606 O O . ILE A 1 203 ? -7.711 -6.439 7.974 1.00 98.19 203 ILE A O 1
ATOM 1610 N N . ALA A 1 204 ? -7.210 -4.739 6.611 1.00 98.62 204 ALA A N 1
ATOM 1611 C CA . ALA A 1 204 ? -6.547 -3.920 7.610 1.00 98.62 204 ALA A CA 1
ATOM 1612 C C . ALA A 1 204 ? -6.403 -2.488 7.097 1.00 98.62 204 ALA A C 1
ATOM 1614 O O . ALA A 1 204 ? -6.504 -2.220 5.895 1.00 98.62 204 ALA A O 1
ATOM 1615 N N . ALA A 1 205 ? -6.097 -1.573 8.004 1.00 98.81 205 ALA A N 1
ATOM 1616 C CA . ALA A 1 205 ? -5.674 -0.230 7.668 1.00 98.81 205 ALA A CA 1
ATOM 1617 C C . ALA A 1 205 ? -4.564 0.244 8.610 1.00 98.81 205 ALA A C 1
ATOM 1619 O O . ALA A 1 205 ? -4.450 -0.218 9.749 1.00 98.81 205 ALA A O 1
ATOM 1620 N N . LYS A 1 206 ? -3.763 1.198 8.135 1.00 98.69 206 LYS A N 1
ATOM 1621 C CA . LYS A 1 206 ? -2.777 1.902 8.960 1.00 98.69 206 LYS A CA 1
ATOM 1622 C C . LYS A 1 206 ? -2.764 3.392 8.668 1.00 98.69 206 LYS A C 1
ATOM 1624 O O . LYS A 1 206 ? -3.036 3.797 7.538 1.00 98.69 206 LYS A O 1
ATOM 1629 N N . VAL A 1 207 ? -2.392 4.190 9.660 1.00 98.44 207 VAL A N 1
ATOM 1630 C CA . VAL A 1 207 ? -2.190 5.639 9.530 1.00 98.44 207 VAL A CA 1
ATOM 1631 C C . VAL A 1 207 ? -0.828 6.037 10.073 1.00 98.44 207 VAL A C 1
ATOM 1633 O O . VAL A 1 207 ? -0.386 5.520 11.098 1.00 98.44 207 VAL A O 1
ATOM 1636 N N . ALA A 1 208 ? -0.155 6.944 9.369 1.00 97.12 208 ALA A N 1
ATOM 1637 C CA . ALA A 1 208 ? 1.106 7.510 9.820 1.00 97.12 208 ALA A CA 1
ATOM 1638 C C . ALA A 1 208 ? 0.892 8.376 11.070 1.00 97.12 208 ALA A C 1
ATOM 1640 O O . ALA A 1 208 ? 0.024 9.254 11.088 1.00 97.12 208 ALA A O 1
ATOM 1641 N N . THR A 1 209 ? 1.717 8.165 12.092 1.00 95.56 209 THR A N 1
ATOM 1642 C CA . THR A 1 209 ? 1.750 9.007 13.297 1.00 95.56 209 THR A CA 1
ATOM 1643 C C . THR A 1 209 ? 2.307 10.400 13.001 1.00 95.56 209 THR A C 1
ATOM 1645 O O . THR A 1 209 ? 2.931 10.641 11.961 1.00 95.56 209 THR A O 1
ATOM 1648 N N . ARG A 1 210 ? 2.171 11.330 13.950 1.00 92.56 210 ARG A N 1
ATOM 1649 C CA . ARG A 1 210 ? 2.875 12.613 13.887 1.00 92.56 210 ARG A CA 1
ATOM 1650 C C . ARG A 1 210 ? 4.389 12.381 13.916 1.00 92.56 210 ARG A C 1
ATOM 1652 O O . ARG A 1 210 ? 4.911 11.708 14.800 1.00 92.56 210 ARG A O 1
ATOM 1659 N N . SER A 1 211 ? 5.093 12.990 12.968 1.00 86.94 211 SER A N 1
ATOM 1660 C CA . SER A 1 211 ? 6.553 13.036 12.920 1.00 86.94 211 SER A CA 1
ATOM 1661 C C . SER A 1 211 ? 7.002 14.492 12.858 1.00 86.94 211 SER A C 1
ATOM 1663 O O . SER A 1 211 ? 6.439 15.273 12.095 1.00 86.94 211 SER A O 1
ATOM 1665 N N . GLU A 1 212 ? 7.991 14.856 13.672 1.00 79.94 212 GLU A N 1
ATOM 1666 C CA . GLU A 1 212 ? 8.626 16.183 13.629 1.00 79.94 212 GLU A CA 1
ATOM 1667 C C . GLU A 1 212 ? 9.702 16.270 12.540 1.00 79.94 212 GLU A C 1
ATOM 1669 O O . GLU A 1 212 ? 10.028 17.354 12.070 1.00 79.94 212 GLU A O 1
ATOM 1674 N N . LEU A 1 213 ? 10.227 15.117 12.115 1.00 82.56 213 LEU A N 1
ATOM 1675 C CA . LEU A 1 213 ? 11.234 15.011 11.059 1.00 82.56 213 LEU A CA 1
ATOM 1676 C C . LEU A 1 213 ? 10.616 15.062 9.660 1.00 82.56 213 LEU A C 1
ATOM 1678 O O . LEU A 1 213 ? 11.318 15.314 8.685 1.00 82.56 213 LEU A O 1
ATOM 1682 N N . ASP A 1 214 ? 9.318 14.775 9.556 1.00 79.69 214 ASP A N 1
ATOM 1683 C CA . ASP A 1 214 ? 8.586 14.772 8.299 1.00 79.69 214 ASP A CA 1
ATOM 1684 C C . ASP A 1 214 ? 7.844 16.105 8.109 1.00 79.69 214 ASP A C 1
ATOM 1686 O O . ASP A 1 214 ? 6.789 16.310 8.717 1.00 79.69 214 ASP A O 1
ATOM 1690 N N . PRO A 1 215 ? 8.348 17.014 7.253 1.00 81.19 215 PRO A N 1
ATOM 1691 C CA . PRO A 1 215 ? 7.746 18.328 7.052 1.00 81.19 215 PRO A CA 1
ATOM 1692 C C . PRO A 1 215 ? 6.449 18.272 6.232 1.00 81.19 215 PRO A C 1
ATOM 1694 O O . PRO A 1 215 ? 5.842 19.313 5.976 1.00 81.19 215 PRO A O 1
ATOM 1697 N N . ARG A 1 216 ? 6.025 17.088 5.763 1.00 85.31 216 ARG A N 1
ATOM 1698 C CA . ARG A 1 216 ? 4.814 16.944 4.949 1.00 85.31 216 ARG A CA 1
ATOM 1699 C C . ARG A 1 216 ? 3.577 17.375 5.736 1.00 85.31 216 ARG A C 1
ATOM 1701 O O . ARG A 1 216 ? 3.355 16.959 6.874 1.00 85.31 216 ARG A O 1
ATOM 1708 N N . THR A 1 217 ? 2.731 18.157 5.072 1.00 87.75 217 THR A N 1
ATOM 1709 C CA . THR A 1 217 ? 1.426 18.610 5.579 1.00 87.75 217 THR A CA 1
ATOM 1710 C C . THR A 1 217 ? 0.329 17.559 5.415 1.00 87.75 217 THR A C 1
ATOM 1712 O O . THR A 1 217 ? -0.777 17.730 5.919 1.00 87.75 217 THR A O 1
ATOM 1715 N N . GLU A 1 218 ? 0.630 16.460 4.723 1.00 92.56 218 GLU A N 1
ATOM 1716 C CA . GLU A 1 218 ? -0.266 15.323 4.549 1.00 92.56 218 GLU A CA 1
ATOM 1717 C C . GLU A 1 218 ? 0.200 14.129 5.397 1.00 92.56 218 GLU A C 1
ATOM 1719 O O . GLU A 1 218 ? 1.391 13.938 5.668 1.00 92.56 218 GLU A O 1
ATOM 1724 N N . ARG A 1 219 ? -0.755 13.302 5.819 1.00 94.12 219 ARG A N 1
ATOM 1725 C CA . ARG A 1 219 ? -0.549 12.025 6.503 1.00 94.12 219 ARG A CA 1
ATOM 1726 C C . ARG A 1 219 ? -1.065 10.903 5.618 1.00 94.12 219 ARG A C 1
ATOM 1728 O O . ARG A 1 219 ? -2.140 11.010 5.028 1.00 94.12 219 ARG A O 1
ATOM 1735 N N . LEU A 1 220 ? -0.266 9.844 5.512 1.00 96.62 220 LEU A N 1
ATOM 1736 C CA . LEU A 1 220 ? -0.612 8.667 4.729 1.00 96.62 220 LEU A CA 1
ATOM 1737 C C . LEU A 1 220 ? -1.503 7.739 5.557 1.00 96.62 220 LEU A C 1
ATOM 1739 O O . LEU A 1 220 ? -1.138 7.347 6.665 1.00 96.62 220 LEU A O 1
ATOM 1743 N N . ILE A 1 221 ? -2.640 7.365 4.982 1.00 98.56 221 ILE A N 1
ATOM 1744 C CA . ILE A 1 221 ? -3.496 6.272 5.430 1.00 98.56 221 ILE A CA 1
ATOM 1745 C C . ILE A 1 221 ? -3.499 5.207 4.335 1.00 98.56 221 ILE A C 1
ATOM 1747 O O . ILE A 1 221 ? -3.750 5.509 3.167 1.00 98.56 221 ILE A O 1
ATOM 1751 N N . CYS A 1 222 ? -3.238 3.960 4.705 1.00 98.81 222 CYS A N 1
ATOM 1752 C CA . CYS A 1 222 ? -3.328 2.820 3.802 1.00 98.81 222 CYS A CA 1
ATOM 1753 C C . CYS A 1 222 ? -4.520 1.949 4.191 1.00 98.81 222 CYS A C 1
ATOM 1755 O O . CYS A 1 222 ? -4.675 1.623 5.366 1.00 98.81 222 CYS A O 1
ATOM 1757 N N . VAL A 1 223 ? -5.320 1.542 3.206 1.00 98.88 223 VAL A N 1
ATOM 1758 C CA . VAL A 1 223 ? -6.398 0.554 3.370 1.00 98.88 223 VAL A CA 1
ATOM 1759 C C . VAL A 1 223 ? -6.065 -0.655 2.512 1.00 98.88 223 VAL A C 1
ATOM 1761 O O . VAL A 1 223 ? -5.980 -0.536 1.288 1.00 98.88 223 VAL A O 1
ATOM 1764 N N . TYR A 1 224 ? -5.845 -1.794 3.158 1.00 98.81 224 TYR A N 1
ATOM 1765 C CA . TYR A 1 224 ? -5.347 -3.008 2.526 1.00 98.81 224 TYR A CA 1
ATOM 1766 C C . TYR A 1 224 ? -6.476 -3.893 2.020 1.00 98.81 224 TYR A C 1
ATOM 1768 O O . TYR A 1 224 ? -7.496 -4.026 2.690 1.00 98.81 224 TYR A O 1
ATOM 1776 N N . THR A 1 225 ? -6.273 -4.542 0.877 1.00 98.62 225 THR A N 1
ATOM 1777 C CA . THR A 1 225 ? -7.152 -5.608 0.373 1.00 98.62 225 THR A CA 1
ATOM 1778 C C . THR A 1 225 ? -6.408 -6.937 0.301 1.00 98.62 225 THR A C 1
ATOM 1780 O O . THR A 1 225 ? -5.177 -6.966 0.390 1.00 98.62 225 THR A O 1
ATOM 1783 N N . THR A 1 226 ? -7.171 -8.024 0.185 1.00 96.94 226 THR A N 1
ATOM 1784 C CA . THR A 1 226 ? -6.664 -9.402 0.217 1.00 96.94 226 THR A CA 1
ATOM 1785 C C . THR A 1 226 ? -5.788 -9.726 -0.987 1.00 96.94 226 THR A C 1
ATOM 1787 O O . THR A 1 226 ? -4.678 -10.219 -0.817 1.00 96.94 226 THR A O 1
ATOM 1790 N N . ASP A 1 227 ? -6.284 -9.444 -2.192 1.00 98.25 227 ASP A N 1
ATOM 1791 C CA . ASP A 1 227 ? -5.646 -9.842 -3.443 1.00 98.25 227 ASP A CA 1
ATOM 1792 C C . ASP A 1 227 ? -5.672 -8.679 -4.440 1.00 98.25 227 ASP A C 1
ATOM 1794 O O . ASP A 1 227 ? -6.730 -8.201 -4.846 1.00 98.25 227 ASP A O 1
ATOM 1798 N N . PHE A 1 228 ? -4.496 -8.211 -4.855 1.00 98.38 228 PHE A N 1
ATOM 1799 C CA . PHE A 1 228 ? -4.365 -7.126 -5.821 1.00 98.38 228 PHE A CA 1
ATOM 1800 C C . PHE A 1 228 ? -4.846 -7.494 -7.239 1.00 98.38 228 PHE A C 1
ATOM 1802 O O . PHE A 1 228 ? -5.056 -6.591 -8.054 1.00 98.38 228 PHE A O 1
ATOM 1809 N N . ILE A 1 229 ? -5.001 -8.779 -7.572 1.00 97.50 229 ILE A N 1
ATOM 1810 C CA . ILE A 1 229 ? -5.566 -9.235 -8.853 1.00 97.50 229 ILE A CA 1
ATOM 1811 C C . ILE A 1 229 ? -7.094 -9.325 -8.781 1.00 97.50 229 ILE A C 1
ATOM 1813 O O . ILE A 1 229 ? -7.748 -9.164 -9.817 1.00 97.50 229 ILE A O 1
ATOM 1817 N N . ASP A 1 230 ? -7.681 -9.493 -7.589 1.00 98.06 230 ASP A N 1
ATOM 1818 C CA . ASP A 1 230 ? -9.134 -9.446 -7.406 1.00 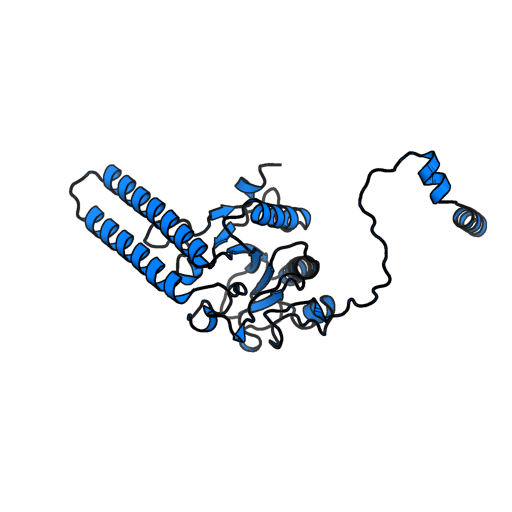98.06 230 ASP A CA 1
ATOM 1819 C C . ASP A 1 230 ? -9.651 -8.013 -7.564 1.00 98.06 230 ASP A C 1
ATOM 1821 O O . ASP A 1 230 ? -9.892 -7.253 -6.621 1.00 98.06 230 ASP A O 1
ATOM 1825 N N . ARG A 1 231 ? -9.851 -7.642 -8.825 1.00 97.19 231 ARG A N 1
ATOM 1826 C CA . ARG A 1 231 ? -10.374 -6.338 -9.203 1.00 97.19 231 ARG A CA 1
ATOM 1827 C C . ARG A 1 231 ? -11.738 -6.064 -8.570 1.00 97.19 231 ARG A C 1
ATOM 1829 O O . ARG A 1 231 ? -12.022 -4.901 -8.295 1.00 97.19 231 ARG A O 1
ATOM 1836 N N . SER A 1 232 ? -12.565 -7.084 -8.340 1.00 97.56 232 SER A N 1
ATOM 1837 C CA . SER A 1 232 ? -13.895 -6.902 -7.752 1.00 97.56 232 SER A CA 1
ATOM 1838 C C . SER A 1 232 ? -13.786 -6.433 -6.305 1.00 97.56 232 SER A C 1
ATOM 1840 O O . SER A 1 232 ? -14.454 -5.465 -5.935 1.00 97.56 232 SER A O 1
ATOM 1842 N N . ASP A 1 233 ? -12.915 -7.050 -5.502 1.00 97.75 233 ASP A N 1
ATOM 1843 C CA . ASP A 1 233 ? -12.681 -6.615 -4.120 1.00 97.75 233 ASP A CA 1
ATOM 1844 C C . ASP A 1 233 ? -11.982 -5.250 -4.059 1.00 97.75 233 ASP A C 1
ATOM 1846 O O . ASP A 1 233 ? -12.424 -4.344 -3.344 1.00 97.75 233 ASP A O 1
ATOM 1850 N N . VAL A 1 234 ? -10.957 -5.042 -4.891 1.00 98.44 234 VAL A N 1
ATOM 1851 C CA . VAL A 1 234 ? -10.256 -3.752 -4.989 1.00 98.44 234 VAL A CA 1
ATOM 1852 C C . VAL A 1 234 ? -11.228 -2.617 -5.340 1.00 98.44 234 VAL A C 1
ATOM 1854 O O . VAL A 1 234 ? -11.177 -1.538 -4.734 1.00 98.44 234 VAL A O 1
ATOM 1857 N N . GLU A 1 235 ? -12.139 -2.852 -6.288 1.00 98.00 235 GLU A N 1
ATOM 1858 C CA . GLU A 1 235 ? -13.177 -1.901 -6.685 1.00 98.00 235 GLU A CA 1
ATOM 1859 C C . GLU A 1 235 ? -14.242 -1.715 -5.601 1.00 98.00 235 GLU A C 1
ATOM 1861 O O . GLU A 1 235 ? -14.653 -0.582 -5.344 1.00 98.00 235 GLU A O 1
ATOM 1866 N N . ARG A 1 236 ? -14.672 -2.790 -4.931 1.00 98.12 236 ARG A N 1
ATOM 1867 C CA . ARG A 1 236 ? -15.620 -2.740 -3.806 1.00 98.12 236 ARG A CA 1
ATOM 1868 C C . ARG A 1 236 ? -15.101 -1.818 -2.706 1.00 98.12 236 ARG A C 1
ATOM 1870 O O . ARG A 1 236 ? -15.824 -0.914 -2.277 1.00 98.12 236 ARG A O 1
ATOM 1877 N N . VAL A 1 237 ? -13.842 -1.987 -2.302 1.00 98.50 237 VAL A N 1
ATOM 1878 C CA . VAL A 1 237 ? -13.197 -1.130 -1.297 1.00 98.50 237 VAL A CA 1
ATOM 1879 C C . VAL A 1 237 ? -13.100 0.312 -1.799 1.00 98.50 237 VAL A C 1
ATOM 1881 O O . VAL A 1 237 ? -13.454 1.237 -1.070 1.00 98.50 237 VAL A O 1
ATOM 1884 N N . ALA A 1 238 ? -12.727 0.534 -3.063 1.00 98.00 238 ALA A N 1
ATOM 1885 C CA . ALA A 1 238 ? -12.691 1.875 -3.653 1.00 98.00 238 ALA A CA 1
ATOM 1886 C C . ALA A 1 238 ? -14.068 2.566 -3.672 1.00 98.00 238 ALA A C 1
ATOM 1888 O O . ALA A 1 238 ? -14.181 3.750 -3.337 1.00 98.00 238 ALA A O 1
ATOM 1889 N N . ARG A 1 239 ? -15.131 1.835 -4.033 1.00 97.38 239 ARG A N 1
ATOM 1890 C CA . ARG A 1 239 ? -16.519 2.322 -4.006 1.00 97.38 239 ARG A CA 1
ATOM 1891 C C . ARG A 1 239 ? -16.930 2.682 -2.590 1.00 97.38 239 ARG A C 1
ATOM 1893 O O . ARG A 1 239 ? -17.530 3.738 -2.394 1.00 97.38 239 ARG A O 1
ATOM 1900 N N . LYS A 1 240 ? -16.569 1.857 -1.608 1.00 98.38 240 LYS A N 1
ATOM 1901 C CA . LYS A 1 240 ? -16.874 2.137 -0.209 1.00 98.38 240 LYS A CA 1
ATOM 1902 C C . LYS A 1 240 ? -16.128 3.367 0.308 1.00 98.38 240 LYS A C 1
ATOM 1904 O O . LYS A 1 240 ? -16.760 4.234 0.900 1.00 98.38 240 LYS A O 1
ATOM 1909 N N . LEU A 1 241 ? -14.840 3.525 -0.008 1.00 98.06 241 LEU A N 1
ATOM 1910 C CA . LEU A 1 241 ? -14.080 4.747 0.300 1.00 98.06 241 LEU A CA 1
ATOM 1911 C C . LEU A 1 241 ? -14.735 5.999 -0.308 1.00 98.06 241 LEU A C 1
ATOM 1913 O O . LEU A 1 241 ? -14.807 7.039 0.344 1.00 98.06 241 LEU A O 1
ATOM 1917 N N . LYS A 1 242 ? -15.268 5.902 -1.533 1.00 96.19 242 LYS A N 1
ATOM 1918 C CA . LYS A 1 242 ? -16.031 6.991 -2.164 1.00 96.19 242 LYS A CA 1
ATOM 1919 C C . LYS A 1 242 ? -17.349 7.283 -1.439 1.00 96.19 242 LYS A C 1
ATOM 1921 O O . LYS A 1 242 ? -17.642 8.447 -1.194 1.00 96.19 242 LYS A O 1
ATOM 1926 N N . GLN A 1 243 ? -18.118 6.257 -1.073 1.00 96.69 243 GLN A N 1
ATOM 1927 C CA . GLN A 1 243 ? -19.372 6.404 -0.314 1.00 96.69 243 GLN A CA 1
ATOM 1928 C C . GLN A 1 243 ? -19.152 7.032 1.069 1.00 96.69 243 GLN A C 1
ATOM 1930 O O . GLN A 1 243 ? -19.994 7.790 1.533 1.00 96.69 243 GLN A O 1
ATOM 1935 N N . LEU A 1 244 ? -18.009 6.753 1.697 1.00 96.69 244 LEU A N 1
ATOM 1936 C CA . LEU A 1 244 ? -17.583 7.353 2.963 1.00 96.69 244 LEU A CA 1
ATOM 1937 C C . LEU A 1 244 ? -17.057 8.796 2.809 1.00 96.69 244 LEU A C 1
ATOM 1939 O O . LEU A 1 244 ? -16.584 9.380 3.778 1.00 96.69 244 LEU A O 1
ATOM 1943 N N . GLY A 1 245 ? -17.095 9.374 1.602 1.00 95.25 245 GLY A N 1
ATOM 1944 C CA . GLY A 1 245 ? -16.639 10.743 1.335 1.00 95.25 245 GLY A CA 1
ATOM 1945 C C . GLY A 1 245 ? -15.117 10.910 1.246 1.00 95.25 245 GLY A C 1
ATOM 1946 O O . GLY A 1 245 ? -14.631 12.032 1.117 1.00 95.25 245 GLY A O 1
ATOM 1947 N N . LEU A 1 246 ? -14.351 9.814 1.267 1.00 95.19 246 LEU A N 1
ATOM 1948 C CA . LEU A 1 246 ? -12.882 9.839 1.286 1.00 95.19 246 LEU A CA 1
ATOM 1949 C C . LEU A 1 246 ? -12.257 9.929 -0.114 1.00 95.19 246 LEU A C 1
ATOM 1951 O O . LEU A 1 246 ? -11.063 10.191 -0.257 1.00 95.19 246 LEU A O 1
ATOM 1955 N N . VAL A 1 247 ? -13.066 9.747 -1.160 1.00 92.19 247 VAL A N 1
ATOM 1956 C CA . VAL A 1 247 ? -12.681 9.982 -2.557 1.00 92.19 247 VAL A CA 1
ATOM 1957 C C . VAL A 1 247 ? -13.492 11.157 -3.091 1.00 92.19 247 VAL A C 1
ATOM 1959 O O . VAL A 1 247 ? -14.687 11.033 -3.356 1.00 92.19 247 VAL A O 1
ATOM 1962 N N . LYS A 1 248 ? -12.840 12.309 -3.269 1.00 83.88 248 LYS A N 1
ATOM 1963 C CA . LYS A 1 248 ? -13.490 13.521 -3.789 1.00 83.88 248 LYS A CA 1
ATOM 1964 C C . LYS A 1 248 ? -13.730 13.399 -5.296 1.00 83.88 248 LYS A C 1
ATOM 1966 O O . LYS A 1 248 ? -12.809 13.056 -6.033 1.00 83.88 248 LYS A O 1
ATOM 1971 N N . ALA A 1 249 ? -14.928 13.765 -5.763 1.00 73.31 249 ALA A N 1
ATOM 1972 C CA . ALA A 1 249 ? -15.305 13.702 -7.184 1.00 73.31 249 ALA A CA 1
ATOM 1973 C C . ALA A 1 249 ? -14.356 14.496 -8.107 1.00 73.31 249 ALA A C 1
ATOM 1975 O O . ALA A 1 249 ? -14.012 14.035 -9.191 1.00 73.31 249 ALA A O 1
ATOM 1976 N N . TYR A 1 250 ? -13.880 15.654 -7.639 1.00 71.94 250 TYR A N 1
ATOM 1977 C CA . TYR A 1 250 ? -12.963 16.540 -8.370 1.00 71.94 250 TYR A CA 1
ATOM 1978 C C . TYR A 1 250 ? -11.554 16.593 -7.750 1.00 71.94 250 TYR A C 1
ATOM 1980 O O . TYR A 1 250 ? -10.793 17.524 -8.002 1.00 71.94 250 TYR A O 1
ATOM 1988 N N . GLY A 1 251 ? -11.210 15.621 -6.899 1.00 80.75 251 GLY A N 1
ATOM 1989 C CA . GLY A 1 251 ? -9.908 15.551 -6.233 1.00 80.75 251 GLY A CA 1
ATOM 1990 C C . GLY A 1 251 ? -8.863 14.741 -6.999 1.00 80.75 251 GLY A C 1
ATOM 1991 O O . GLY A 1 251 ? -9.131 14.156 -8.050 1.00 80.75 251 GLY A O 1
ATOM 1992 N N . LYS A 1 252 ? -7.653 14.670 -6.429 1.00 87.81 252 LYS A N 1
ATOM 1993 C CA . LYS A 1 252 ? -6.642 13.701 -6.869 1.00 87.81 252 LYS A CA 1
ATOM 1994 C C . LYS A 1 252 ? -7.196 12.281 -6.664 1.00 87.81 252 LYS A C 1
ATOM 1996 O O . LYS A 1 252 ? -7.778 12.020 -5.609 1.00 87.81 252 LYS A O 1
ATOM 2001 N N . PRO A 1 253 ? -7.035 11.369 -7.638 1.00 94.25 253 PRO A N 1
ATOM 2002 C CA . PRO A 1 253 ? -7.421 9.982 -7.436 1.00 94.25 253 PRO A CA 1
ATOM 2003 C C . PRO A 1 253 ? -6.558 9.350 -6.345 1.00 94.25 253 PRO A C 1
ATOM 2005 O O . PRO A 1 253 ? -5.403 9.738 -6.151 1.00 94.25 253 PRO A O 1
ATOM 2008 N N . LEU A 1 254 ? -7.108 8.340 -5.677 1.00 96.50 254 LEU A N 1
ATOM 2009 C CA . LEU A 1 254 ? -6.293 7.448 -4.863 1.00 96.50 254 LEU A CA 1
ATOM 2010 C C . LEU A 1 254 ? -5.591 6.464 -5.792 1.00 96.50 254 LEU A C 1
ATOM 2012 O O . LEU A 1 254 ? -6.143 6.092 -6.833 1.00 96.50 254 LEU A O 1
ATOM 2016 N N . TYR A 1 255 ? -4.401 6.031 -5.396 1.00 97.69 255 TYR A N 1
ATOM 2017 C CA . TYR A 1 255 ? -3.616 5.042 -6.123 1.00 97.69 255 TYR A CA 1
ATOM 2018 C C . TYR A 1 255 ? -3.545 3.747 -5.326 1.00 97.69 255 TYR A C 1
ATOM 2020 O O . TYR A 1 255 ? -3.420 3.772 -4.098 1.00 97.69 255 TYR A O 1
ATOM 2028 N N . TYR A 1 256 ? -3.618 2.630 -6.042 1.00 98.56 256 TYR A N 1
ATOM 2029 C CA . TYR A 1 256 ? -3.530 1.295 -5.478 1.00 98.56 256 TYR A CA 1
ATOM 2030 C C . TYR A 1 256 ? -2.160 0.680 -5.771 1.00 98.56 256 TYR A C 1
ATOM 2032 O O . TYR A 1 256 ? -1.781 0.535 -6.940 1.00 98.56 256 TYR A O 1
ATOM 2040 N N . LYS A 1 257 ? -1.418 0.319 -4.721 1.00 98.31 257 LYS A N 1
ATOM 2041 C CA . LYS A 1 257 ? -0.068 -0.257 -4.812 1.00 98.31 257 LYS A CA 1
ATOM 2042 C C . LYS A 1 257 ? -0.040 -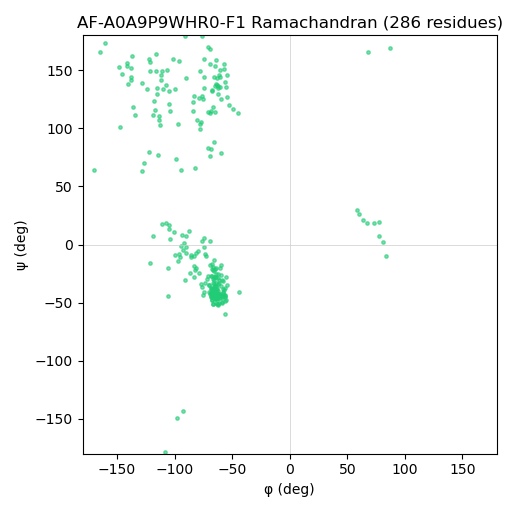1.675 -4.216 1.00 98.31 257 LYS A C 1
ATOM 2044 O O . LYS A 1 257 ? -0.366 -1.810 -3.036 1.00 98.31 257 LYS A O 1
ATOM 2049 N N . PRO A 1 258 ? 0.384 -2.703 -4.976 1.00 98.50 258 PRO A N 1
ATOM 2050 C CA . PRO A 1 258 ? 0.662 -4.038 -4.442 1.00 98.50 258 PRO A CA 1
ATOM 2051 C C . PRO A 1 258 ? 1.810 -4.019 -3.430 1.00 98.50 258 PRO A C 1
ATOM 2053 O O . PRO A 1 258 ? 2.800 -3.311 -3.640 1.00 98.50 258 PRO A O 1
ATOM 2056 N N . ASP A 1 259 ? 1.727 -4.829 -2.377 1.00 98.25 259 ASP A N 1
ATOM 2057 C CA . ASP A 1 259 ? 2.811 -4.950 -1.390 1.00 98.25 259 ASP A CA 1
ATOM 2058 C C . ASP A 1 259 ? 4.068 -5.573 -1.990 1.00 98.25 259 ASP A C 1
ATOM 2060 O O . ASP A 1 259 ? 5.174 -5.146 -1.663 1.00 98.25 259 ASP A O 1
ATOM 2064 N N . ALA A 1 260 ? 3.896 -6.453 -2.981 1.00 98.31 260 ALA A N 1
ATOM 2065 C CA . ALA A 1 260 ? 4.955 -6.961 -3.851 1.00 98.31 260 ALA A CA 1
ATOM 2066 C C . ALA A 1 260 ? 5.917 -5.857 -4.335 1.00 98.31 260 ALA A C 1
ATOM 2068 O O . ALA A 1 260 ? 7.134 -6.034 -4.350 1.00 98.31 260 ALA A O 1
ATOM 2069 N N . TYR A 1 261 ? 5.392 -4.677 -4.683 1.00 98.19 261 TYR A N 1
ATOM 2070 C CA . TYR A 1 261 ? 6.223 -3.547 -5.095 1.00 98.19 261 TYR A CA 1
ATOM 2071 C C . TYR A 1 261 ? 6.958 -2.886 -3.934 1.00 98.19 261 TYR A C 1
ATOM 2073 O O . TYR A 1 261 ? 8.055 -2.380 -4.145 1.00 98.19 261 TYR A O 1
ATOM 2081 N N . THR A 1 262 ? 6.389 -2.836 -2.727 1.00 96.88 262 THR A N 1
ATOM 2082 C CA . THR A 1 262 ? 7.148 -2.327 -1.576 1.00 96.88 262 THR A CA 1
ATOM 2083 C C . THR A 1 262 ? 8.294 -3.266 -1.218 1.00 96.88 262 THR A C 1
ATOM 2085 O O . THR A 1 262 ? 9.411 -2.779 -1.069 1.00 96.88 262 THR A O 1
ATOM 2088 N N . TYR A 1 263 ? 8.059 -4.580 -1.170 1.00 98.00 263 TYR A N 1
ATOM 2089 C CA . TYR A 1 263 ? 9.098 -5.561 -0.834 1.00 98.00 263 TYR A CA 1
ATOM 2090 C C . TYR A 1 263 ? 10.302 -5.525 -1.783 1.00 98.00 263 TYR A C 1
ATOM 2092 O O . TYR A 1 263 ? 11.427 -5.765 -1.361 1.00 98.00 263 TYR A O 1
ATOM 2100 N N . LEU A 1 264 ? 10.081 -5.170 -3.051 1.00 97.44 264 LEU A N 1
ATOM 2101 C CA . LEU A 1 264 ? 11.139 -5.016 -4.055 1.00 97.44 264 LEU A CA 1
ATOM 2102 C C . LEU A 1 264 ? 11.676 -3.577 -4.183 1.00 97.44 264 LEU A C 1
ATOM 2104 O O . LEU A 1 264 ? 12.411 -3.267 -5.119 1.00 97.44 264 LEU A O 1
ATOM 2108 N N . GLY A 1 265 ? 11.278 -2.654 -3.301 1.00 95.69 265 GLY A N 1
ATOM 2109 C CA . GLY A 1 265 ? 11.731 -1.258 -3.344 1.00 95.69 265 GLY A CA 1
ATOM 2110 C C . GLY A 1 265 ? 11.230 -0.461 -4.559 1.00 95.69 265 GLY A C 1
ATOM 2111 O O . GLY A 1 265 ? 11.769 0.598 -4.887 1.00 95.69 265 GLY A O 1
ATOM 2112 N N . ILE A 1 266 ? 10.180 -0.928 -5.236 1.00 96.38 266 ILE A N 1
ATOM 2113 C CA . ILE A 1 266 ? 9.600 -0.273 -6.411 1.00 96.38 266 ILE A CA 1
ATOM 2114 C C . ILE A 1 266 ? 8.737 0.908 -5.941 1.00 96.38 266 ILE A C 1
ATOM 2116 O O . ILE A 1 266 ? 7.591 0.771 -5.490 1.00 96.38 266 ILE A O 1
ATOM 2120 N N . GLY A 1 267 ? 9.323 2.102 -6.025 1.00 94.69 267 GLY A N 1
ATOM 2121 C CA . GLY A 1 267 ? 8.691 3.390 -5.738 1.00 94.69 267 GLY A CA 1
ATOM 2122 C C . GLY A 1 267 ? 8.433 4.237 -6.988 1.00 94.69 267 GLY A C 1
ATOM 2123 O O . GLY A 1 267 ? 8.710 3.835 -8.120 1.00 94.69 267 GLY A O 1
ATOM 2124 N N . SER A 1 268 ? 7.892 5.440 -6.785 1.00 92.62 268 SER A N 1
ATOM 2125 C CA . SER A 1 268 ? 7.784 6.437 -7.858 1.00 92.62 268 SER A CA 1
ATOM 2126 C C . SER A 1 268 ? 9.177 6.850 -8.337 1.00 92.62 268 SER A C 1
ATOM 2128 O O . SER A 1 268 ? 10.062 7.068 -7.516 1.00 92.62 268 SER A O 1
ATOM 2130 N N . GLY A 1 269 ? 9.370 6.974 -9.653 1.00 91.56 269 GLY A N 1
ATOM 2131 C CA . GLY A 1 269 ? 10.666 7.349 -10.233 1.00 91.56 269 GLY A CA 1
ATOM 2132 C C . GLY A 1 269 ? 11.731 6.248 -10.185 1.00 91.56 269 GLY A C 1
ATOM 2133 O O . GLY A 1 269 ? 12.912 6.552 -10.316 1.00 91.56 269 GLY A O 1
ATOM 2134 N N . ASN A 1 270 ? 11.334 4.985 -9.992 1.00 95.06 270 ASN A N 1
ATOM 2135 C CA . ASN A 1 270 ? 12.255 3.847 -10.040 1.00 95.06 270 ASN A CA 1
ATOM 2136 C C . ASN A 1 270 ? 13.005 3.769 -11.394 1.00 95.06 270 ASN A C 1
ATOM 2138 O O . ASN A 1 270 ? 12.459 4.171 -12.428 1.00 95.06 270 ASN A O 1
ATOM 2142 N N . PRO A 1 271 ? 14.236 3.223 -11.413 1.00 93.06 271 PRO A N 1
ATOM 2143 C CA . PRO A 1 271 ? 15.099 3.235 -12.599 1.00 93.06 271 PRO A CA 1
ATOM 2144 C C . PRO A 1 271 ? 14.597 2.345 -13.746 1.00 93.06 271 PRO A C 1
ATOM 2146 O O . PRO A 1 271 ? 15.013 2.526 -14.892 1.00 93.06 271 PRO A O 1
ATOM 2149 N N . TRP A 1 272 ? 13.688 1.410 -13.461 1.00 93.38 272 TRP A N 1
ATOM 2150 C CA . TRP A 1 272 ? 13.170 0.446 -14.433 1.00 93.38 272 TRP A CA 1
ATOM 2151 C C . TRP A 1 272 ? 11.991 0.978 -15.254 1.00 93.38 272 TRP A C 1
ATOM 2153 O O . TRP A 1 272 ? 11.577 0.339 -16.219 1.00 93.38 272 TRP A O 1
ATOM 2163 N N . GLY A 1 273 ? 11.446 2.149 -14.902 1.00 88.06 273 GLY A N 1
ATOM 2164 C CA . GLY A 1 273 ? 10.283 2.734 -15.576 1.00 88.06 273 GLY A CA 1
ATOM 2165 C C . GLY A 1 273 ? 8.953 2.087 -15.181 1.00 88.06 273 GLY A C 1
ATOM 2166 O O . GLY A 1 273 ? 7.964 2.217 -15.904 1.00 88.06 273 GLY A O 1
ATOM 2167 N N . PHE A 1 274 ? 8.905 1.387 -14.045 1.00 92.00 274 PHE A N 1
ATOM 2168 C CA . PHE A 1 274 ? 7.693 0.718 -13.581 1.00 92.00 274 PHE A CA 1
ATOM 2169 C C . PHE A 1 274 ? 6.703 1.742 -13.033 1.00 92.00 274 PHE A C 1
ATOM 2171 O O . PHE A 1 274 ? 7.081 2.709 -12.364 1.00 92.00 274 PHE A O 1
ATOM 2178 N N . LYS A 1 275 ? 5.406 1.512 -13.244 1.00 94.19 275 LYS A N 1
ATOM 2179 C CA . LYS A 1 275 ? 4.383 2.266 -12.517 1.00 94.19 275 LYS A CA 1
ATOM 2180 C C . LYS A 1 275 ? 4.317 1.739 -11.086 1.00 94.19 275 LYS A C 1
ATOM 2182 O O . LYS A 1 275 ? 4.064 0.563 -10.872 1.00 94.19 275 LYS A O 1
ATOM 2187 N N . ALA A 1 276 ? 4.468 2.622 -10.102 1.00 93.88 276 ALA A N 1
ATOM 2188 C CA . ALA A 1 276 ? 4.400 2.260 -8.681 1.00 93.88 276 ALA A CA 1
ATOM 2189 C C . ALA A 1 276 ? 2.968 1.979 -8.167 1.00 93.88 276 ALA A C 1
ATOM 2191 O O . ALA A 1 276 ? 2.763 1.811 -6.968 1.00 93.88 276 ALA A O 1
ATOM 2192 N N . SER A 1 277 ? 1.975 1.973 -9.058 1.00 96.56 277 SER A N 1
ATOM 2193 C CA . SER A 1 277 ? 0.576 1.644 -8.777 1.00 96.56 277 SER A CA 1
ATOM 2194 C C . SER A 1 277 ? -0.033 0.943 -9.987 1.00 96.56 277 SER A C 1
ATOM 2196 O O . SER A 1 277 ? 0.340 1.246 -11.124 1.00 96.56 277 SER A O 1
ATOM 2198 N N . ILE A 1 278 ? -0.957 0.016 -9.733 1.00 97.00 278 ILE A N 1
ATOM 2199 C CA . ILE A 1 278 ? -1.610 -0.786 -10.781 1.00 97.00 278 ILE A CA 1
ATOM 2200 C C . ILE A 1 278 ? -3.055 -0.355 -11.041 1.00 97.00 278 ILE A C 1
ATOM 2202 O O . ILE A 1 278 ? -3.568 -0.586 -12.131 1.00 97.00 278 ILE A O 1
ATOM 2206 N N . TYR A 1 279 ? -3.682 0.341 -10.086 1.00 97.25 279 TYR A N 1
ATOM 2207 C CA . TYR A 1 279 ? -4.994 0.953 -10.275 1.00 97.25 279 TYR A CA 1
ATOM 2208 C C . TYR A 1 279 ? -5.068 2.360 -9.685 1.00 97.25 279 TYR A C 1
ATOM 2210 O O . TYR A 1 279 ? -4.273 2.744 -8.823 1.00 97.25 279 TYR A O 1
ATOM 2218 N N . ASN A 1 280 ? -6.073 3.119 -10.119 1.00 96.44 280 ASN A N 1
ATOM 2219 C CA . ASN A 1 280 ? -6.469 4.371 -9.489 1.00 96.44 280 ASN A CA 1
ATOM 2220 C C . ASN A 1 280 ? -7.997 4.528 -9.481 1.00 96.44 280 ASN A C 1
ATOM 2222 O O . ASN A 1 280 ? -8.690 3.977 -10.338 1.00 96.44 280 ASN A O 1
ATOM 2226 N N . THR A 1 281 ? -8.532 5.288 -8.523 1.00 95.69 281 THR A N 1
ATOM 2227 C CA . THR A 1 281 ? -9.991 5.416 -8.343 1.00 95.69 281 THR A CA 1
ATOM 2228 C C . THR A 1 281 ? -10.700 6.088 -9.516 1.00 95.69 281 THR A C 1
ATOM 2230 O O . THR A 1 281 ? -11.869 5.801 -9.755 1.00 95.69 281 THR A O 1
ATOM 2233 N N . LYS A 1 282 ? -10.019 6.959 -10.270 1.00 93.12 282 LYS A N 1
ATOM 2234 C CA . LYS A 1 282 ? -10.606 7.656 -11.425 1.00 93.12 282 LYS A CA 1
ATOM 2235 C C . LYS A 1 282 ? -10.901 6.695 -12.577 1.00 93.12 282 LYS A C 1
ATOM 2237 O O . LYS A 1 282 ? -11.947 6.817 -13.208 1.00 93.12 282 LYS A O 1
ATOM 2242 N N . GLU A 1 283 ? -9.993 5.764 -12.852 1.00 91.94 283 GLU A N 1
ATOM 2243 C CA . GLU A 1 283 ? -10.177 4.734 -13.881 1.00 91.94 283 GLU A CA 1
ATOM 2244 C C . GLU A 1 283 ? -11.134 3.630 -13.422 1.00 91.94 283 GLU A C 1
ATOM 2246 O O . GLU A 1 283 ? -12.015 3.239 -14.182 1.00 91.94 283 GLU A O 1
ATOM 2251 N N . LEU A 1 284 ? -11.005 3.164 -12.174 1.00 92.69 284 LEU A N 1
ATOM 2252 C CA . LEU A 1 284 ? -11.820 2.067 -11.637 1.00 92.69 284 LEU A CA 1
ATOM 2253 C C . LEU A 1 284 ? -13.296 2.427 -11.469 1.00 92.69 284 LEU A C 1
ATOM 2255 O O . LEU A 1 284 ? -14.163 1.626 -11.797 1.00 92.69 284 LEU A O 1
ATOM 2259 N N . LEU A 1 285 ? -13.593 3.614 -10.935 1.00 91.12 285 LEU A N 1
ATOM 2260 C CA . LEU A 1 285 ? -14.962 3.981 -10.557 1.00 91.12 285 LEU A CA 1
ATOM 2261 C C . LEU A 1 285 ? -15.740 4.671 -11.684 1.00 91.12 285 LEU A C 1
ATOM 2263 O O . LEU A 1 285 ? -16.939 4.908 -11.531 1.00 91.12 285 LEU A O 1
ATOM 2267 N N . GLY A 1 286 ? -15.066 4.998 -12.790 1.00 76.00 286 GLY A N 1
ATOM 2268 C CA . GLY A 1 286 ? -15.604 5.833 -13.859 1.00 76.00 286 GLY A CA 1
ATOM 2269 C C . GLY A 1 286 ? -15.809 7.294 -13.436 1.00 76.00 286 GLY A C 1
ATOM 2270 O O . GLY A 1 286 ? -15.786 7.652 -12.255 1.00 76.00 286 GLY A O 1
ATOM 2271 N N . ARG A 1 287 ? -16.019 8.172 -14.425 1.00 58.16 287 ARG A N 1
ATOM 2272 C CA . ARG A 1 287 ? -16.525 9.529 -14.171 1.00 58.16 287 ARG A CA 1
ATOM 2273 C C . ARG A 1 287 ? -18.028 9.410 -13.916 1.00 58.16 287 ARG A C 1
ATOM 2275 O O . ARG A 1 287 ? -18.774 9.167 -14.857 1.00 58.16 287 ARG A O 1
ATOM 2282 N N . THR A 1 288 ? -18.447 9.534 -12.664 1.00 46.75 288 THR A N 1
ATOM 2283 C CA . THR A 1 288 ? -19.838 9.863 -12.308 1.00 46.75 288 THR A CA 1
ATOM 2284 C C . THR A 1 288 ? -19.888 11.316 -11.909 1.00 46.75 288 THR A C 1
ATOM 2286 O O . THR A 1 288 ? -19.085 11.644 -11.000 1.00 46.75 288 THR A O 1
#

Mean predicted aligned error: 9.17 Å

Radius of gyration: 23.89 Å; Cα contacts (8 Å, |Δi|>4): 415; chains: 1; bounding box: 78×40×58 Å

Sequence (288 aa):
MVAELESKVKAFDTDEWWARHGSVATPLKLQSRKITRPESSHFHNAYAGFPYAWQLTETVDDFLGRLPPATTEGSKAGPWIFICNPFIERRSKQEAQNQNVRGCEDEAPEEDETDLHRFIEGGMERLHLVTDFHGEMNKSTVSPAVRGRERNKAAADATRDILALAHALHVRTGKWMLFCDVHAVNEVWGIVAKATANNELGIAAKVATRSELDPRTERLICVYTTDFIDRSDVERVARKLKQLGLVKAYGKPLYYKPDAYTYLGIGSGNPWGFKASIYNTKELLGRT

Foldseek 3Di:
DVVVVVVVVVPDDPVVVCVVVPPPDDPPPPPPPPCPPPPLPQFDDLADPQQLEDHPVDDLVVNLVSCVQLPFECVPRNFKRKYFQRNDDAHRLVPDPLCVQPPRSPDDGAHPQAPLVVLLVV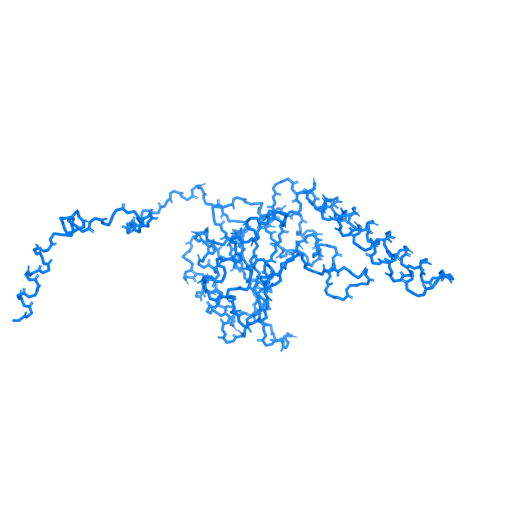LVVLVVVLVVVLVVLVVDPDDPVVSVVVLVVSLVVSVVVSLVSCVVRRLFKKWWKAWAFSVCRSVLVSLLRVCRNVVQAAGMKMKTHDYPVDPDRIIIIITMHRGPVPLVNVLSNLVSCVVSVRADLPDDWTFMARSSCVSNVNDPPDPSPHDRGDDTSCVSVDND

Secondary structure (DSSP, 8-state):
-HHHHHHHHHT--HHHHHHHTT--------------PPPGGG---TTTT-TTB--TTS-HHHHHHH--TTT-BHHHH-SEEEEE-TTS----TTT-GGGGSTT-TTSPPPPTT--HHHHHHHHHHHHHHHHHHHHHHHH--S-HHHHHHHHHHHHHHHHHHHHHHHHHTT---EEEEEEEETTTHHHHHHHHHHHHHTTSS-SEEEEEPB-SS---SEEEEEEEES-SS-HHHHHHHHHHHHHTT-S-TTSPPPEEEEHHHHHTT--TT-TT---S-SEEHHHHS---

pLDDT: mean 89.65, std 15.65, range [34.62, 98.88]